Protein AF-A0A1Y5GRL2-F1 (afdb_monomer)

Secondary structure (DSSP, 8-state):
-GGGEE-SBTTB-S-EE-S-SSSTT--SEEHHHHHHHHHHHTTT-HHHHHHHHHHHHTT---TT-SS-GGGTTPPPSEE-SS--GGGT---SS-B-S----S-HHHHHHHHHHHH--HHHHHHHHHHHHHHHHHHHHHS-SS-SS--EEEEES-TTTB-TTS-BEEEEE-SSS---HHHHHHEEE-SSSEEEEE-HHHHHHHHHH---SEEEEHHHHHHHHHTT-TT-GGGT---HHHHHHHHHHHHTT-HHHHHHHH---EEEEE-TT--EEEEEEEEE-HHHHHHHHHHHHHHHHHHHHTT-HHHHHHHHHHHHHHHHHHHHHHB-SSTT-B--B-GGGG------------

Sequence (354 aa):
MTANWRSAAGALKHDGVTPSVTARWFNGTWAWDSWKHAYALAHFNNDLAKDNVRAMFDYQVNKTDPLRPQDDGMVIDAVFYNKDSARGGDGGNWNERNTKPPLAAWAVWEIYQAGNELAFIKEMFPKLQRYHQWWYLNRFHNQNGLIEYGGNKHKYHNDNEGSISFTVKFEQHKQSKLALAHCQQAGKQWFTCSGMALYEELLATGKYAELDIGAQHGAGWESGMDNAARFGFINAEQLQHYANANYQGKIELARKDWQVMFYENKTSDGTLLGFSINQESVELNAYLAKEKALLAKMAKLLDLPKVAKEYLQDSAKLAVRVNQCFSMKTPAFIMIANFQQMIRPINTAVLANY

Radius of gyration: 22.0 Å; Cα contacts (8 Å, |Δi|>4): 655; chains: 1; bounding box: 54×62×61 Å

Nearest PDB structures (foldseek):
  5ca3-assembly1_A  TM=9.654E-01  e=2.101E-34  Escherichia coli K-12
  5gw7-assembly1_A  TM=9.658E-01  e=4.984E-34  Escherichia coli K-12
  3d3i-assembly1_A  TM=9.607E-01  e=3.878E-33  Escherichia coli K-12
  7q1u-assembly1_B  TM=8.221E-01  e=7.984E-15  Escherichia coli K-12
  6xux-assembly1_A  TM=8.263E-01  e=4.493E-14  Escherichia coli K-12

Foldseek 3Di:
DVVQWDQQAQLQNFIAGWPDPPDPQTQWQFPVVLLVCLLVCLQPPLVNSLRNLVSQLVPQADCPRPPANLQHLARAGIDHNFADVVVVTPDPNHGRFAHAFLSSLVSLLSSCVSVVDLVSLVVCLVSSVRNLVSQCQQFCAPVPLFGFFKTFQDPQQADPVSFGKKKFAAPDPPQDPQCVVFWDDPDVRITIGTHPVVVVVCLVQVGTPDMGGSTLQRRCVRHVNRQDQLSLRDDPVRLQVVCVVPPVSPSSVSSNVRHWDKDFRADPVRHTGGIGTQWGDLVSLLSSLVSLQSSLVSCVVVVNNVSSVVSPVSSVVSVVVSCVQFPDPDPDDGDIDGPVNVPDDPDDDDDDDD

pLDDT: mean 90.15, std 16.68, range [24.11, 98.94]

Solvent-accessible surface area (backbone atoms only — not comparable to full-atom values): 18820 Å² total; per-residue (Å²): 108,78,86,24,52,43,73,49,45,80,62,30,82,30,32,34,48,26,87,29,75,85,47,94,84,28,76,32,39,38,43,50,59,23,26,58,50,17,41,62,28,13,78,82,40,44,66,60,16,52,27,21,47,46,39,48,56,78,57,40,34,36,72,80,38,94,87,48,33,78,43,37,25,34,48,43,23,28,51,27,51,39,39,25,57,95,73,78,35,84,25,91,70,34,34,62,43,24,36,43,61,67,40,57,54,57,19,55,49,40,32,31,71,60,66,69,44,64,67,59,52,67,64,43,49,67,54,49,52,33,34,56,50,26,45,68,70,44,18,32,80,84,68,81,80,64,45,31,44,23,12,34,64,35,90,64,24,24,53,98,88,61,34,50,25,35,37,39,26,50,80,55,96,76,65,50,79,56,50,68,75,40,40,45,83,73,57,93,61,30,27,42,32,46,32,63,72,54,51,52,51,43,56,76,61,28,80,47,68,46,78,47,46,40,34,56,50,20,18,20,44,17,65,74,45,58,67,40,59,94,71,37,43,72,54,72,68,59,43,46,52,50,3,45,76,77,46,83,51,38,48,49,63,38,43,52,76,41,56,67,54,72,44,80,26,57,50,97,88,63,53,68,41,17,24,24,42,57,39,38,40,54,65,58,42,50,33,50,22,50,33,28,43,44,52,14,52,52,26,48,77,68,76,31,62,69,61,14,50,51,28,39,52,54,14,53,53,36,48,52,49,50,48,70,70,32,56,56,99,58,96,84,62,77,53,69,43,41,74,71,71,77,72,61,80,92,70,90,76,89,82,82,83,133

Structure (mmCIF, N/CA/C/O backbone):
data_AF-A0A1Y5GRL2-F1
#
_entry.id   AF-A0A1Y5GRL2-F1
#
loop_
_atom_site.group_PDB
_atom_site.id
_atom_site.type_symbol
_atom_site.label_atom_id
_atom_site.label_alt_id
_atom_site.label_comp_id
_atom_site.label_asym_id
_atom_site.label_entity_id
_atom_site.label_seq_id
_atom_site.pdbx_PDB_ins_code
_atom_site.Cartn_x
_atom_site.Cartn_y
_atom_site.Cartn_z
_atom_site.occupancy
_atom_site.B_iso_or_equiv
_atom_site.auth_seq_id
_atom_site.auth_comp_id
_atom_site.auth_asym_id
_atom_site.auth_atom_id
_atom_site.pdbx_PDB_model_num
ATOM 1 N N . MET A 1 1 ? 24.095 -7.392 1.684 1.00 83.00 1 MET A N 1
ATOM 2 C CA . MET A 1 1 ? 23.136 -7.727 0.607 1.00 83.00 1 MET A CA 1
ATOM 3 C C . MET A 1 1 ? 23.369 -9.121 0.050 1.00 83.00 1 MET A C 1
ATOM 5 O O . MET A 1 1 ? 22.467 -9.925 0.186 1.00 83.00 1 MET A O 1
ATOM 9 N N . THR A 1 2 ? 24.552 -9.467 -0.473 1.00 91.12 2 THR A N 1
ATOM 10 C CA . THR A 1 2 ? 24.804 -10.811 -1.046 1.00 91.12 2 THR A CA 1
ATOM 11 C C . THR A 1 2 ? 24.537 -11.961 -0.069 1.00 91.12 2 THR A C 1
ATOM 13 O O . THR A 1 2 ? 23.918 -12.944 -0.443 1.00 91.12 2 THR A O 1
ATOM 16 N N . ALA A 1 3 ? 24.899 -11.815 1.210 1.00 94.88 3 ALA A N 1
ATOM 17 C CA . ALA A 1 3 ? 24.583 -12.818 2.236 1.00 94.88 3 ALA A CA 1
ATOM 18 C C . ALA A 1 3 ? 23.071 -13.009 2.484 1.00 94.88 3 ALA A C 1
ATOM 20 O O . ALA A 1 3 ? 22.662 -14.050 2.997 1.00 94.88 3 ALA A O 1
ATOM 21 N N . ASN A 1 4 ? 22.251 -12.021 2.103 1.00 97.56 4 ASN A N 1
ATOM 22 C CA . ASN A 1 4 ? 20.798 -12.048 2.248 1.00 97.56 4 ASN A CA 1
ATOM 23 C C . ASN A 1 4 ? 20.050 -12.545 1.002 1.00 97.56 4 ASN A C 1
ATOM 25 O O . ASN A 1 4 ? 18.828 -12.682 1.032 1.00 97.56 4 ASN A O 1
ATOM 29 N N . TRP A 1 5 ? 20.764 -12.817 -0.088 1.00 97.88 5 TRP A N 1
ATOM 30 C CA . TRP A 1 5 ? 20.183 -13.389 -1.295 1.00 97.88 5 TRP A CA 1
ATOM 31 C C . TRP A 1 5 ? 19.713 -14.824 -1.047 1.00 97.88 5 TRP A C 1
ATOM 33 O O . TRP A 1 5 ? 20.417 -15.622 -0.418 1.00 97.88 5 TRP A O 1
ATOM 43 N N . ARG A 1 6 ? 18.510 -15.139 -1.528 1.00 97.50 6 ARG A N 1
ATOM 44 C CA . ARG A 1 6 ? 17.908 -16.468 -1.631 1.00 97.50 6 ARG A CA 1
ATOM 45 C C . ARG A 1 6 ? 17.602 -16.744 -3.103 1.00 97.50 6 ARG A C 1
ATOM 47 O O . ARG A 1 6 ? 17.039 -15.883 -3.779 1.00 97.50 6 ARG A O 1
ATOM 54 N N . SER A 1 7 ? 17.940 -17.941 -3.569 1.00 97.50 7 SER A N 1
ATOM 55 C CA . SER A 1 7 ? 17.493 -18.413 -4.877 1.00 97.50 7 SER A CA 1
ATOM 56 C C . SER A 1 7 ? 15.981 -18.647 -4.882 1.00 97.50 7 SER A C 1
ATOM 58 O O . SER A 1 7 ? 15.391 -18.890 -3.823 1.00 97.50 7 SER A O 1
ATOM 60 N N . ALA A 1 8 ? 15.374 -18.654 -6.067 1.00 97.81 8 ALA A N 1
ATOM 61 C CA . ALA A 1 8 ? 14.000 -19.108 -6.258 1.00 97.81 8 ALA A CA 1
ATOM 62 C C . ALA A 1 8 ? 13.762 -20.476 -5.586 1.00 97.81 8 ALA A C 1
ATOM 64 O O . ALA A 1 8 ? 14.500 -21.440 -5.818 1.00 97.81 8 ALA A O 1
ATOM 65 N N . ALA A 1 9 ? 12.748 -20.559 -4.724 1.00 97.44 9 ALA A N 1
ATOM 66 C CA . ALA A 1 9 ? 12.353 -21.780 -4.033 1.00 97.44 9 ALA A CA 1
ATOM 67 C C . ALA A 1 9 ? 10.943 -21.654 -3.428 1.00 97.44 9 ALA A C 1
ATOM 69 O O . ALA A 1 9 ? 10.549 -20.595 -2.932 1.00 97.44 9 ALA A O 1
ATOM 70 N N . GLY A 1 10 ? 10.187 -22.756 -3.419 1.00 97.38 10 GLY A N 1
ATOM 71 C CA . GLY A 1 10 ? 8.810 -22.756 -2.922 1.00 97.38 10 GLY A CA 1
ATOM 72 C C . GLY A 1 10 ? 7.932 -21.814 -3.748 1.00 97.38 10 GLY A C 1
ATOM 73 O O . GLY A 1 10 ? 7.835 -21.952 -4.966 1.00 97.38 10 GLY A O 1
ATOM 74 N N . ALA A 1 11 ? 7.298 -20.845 -3.092 1.00 97.81 11 ALA A N 1
ATOM 75 C CA . ALA A 1 11 ? 6.538 -19.792 -3.756 1.00 97.81 11 ALA A CA 1
ATOM 76 C C . ALA A 1 11 ? 7.397 -18.602 -4.234 1.00 97.81 11 ALA A C 1
ATOM 78 O O . ALA A 1 11 ? 6.883 -17.747 -4.938 1.00 97.81 11 ALA A O 1
ATOM 79 N N . LEU A 1 12 ? 8.694 -18.517 -3.936 1.00 97.31 12 LEU A N 1
ATOM 80 C CA . LEU A 1 12 ? 9.562 -17.520 -4.577 1.00 97.31 12 LEU A CA 1
ATOM 81 C C . LEU A 1 12 ? 9.968 -18.048 -5.960 1.00 97.31 12 LEU A C 1
ATOM 83 O O . LEU A 1 12 ? 10.758 -18.986 -6.039 1.00 97.31 12 LEU A O 1
ATOM 87 N N . LYS A 1 13 ? 9.403 -17.499 -7.047 1.00 98.31 13 LYS A N 1
ATOM 88 C CA . LYS A 1 13 ? 9.674 -17.981 -8.421 1.00 98.31 13 LYS A CA 1
ATOM 89 C C . LYS A 1 13 ? 10.910 -17.345 -9.057 1.00 98.31 13 LYS A C 1
ATOM 91 O O . LYS A 1 13 ? 11.440 -17.900 -10.013 1.00 98.31 13 LYS A O 1
ATOM 96 N N . HIS A 1 14 ? 11.352 -16.219 -8.513 1.00 98.69 14 HIS A N 1
ATOM 97 C CA . HIS A 1 14 ? 12.608 -15.563 -8.846 1.00 98.69 14 HIS A CA 1
ATOM 98 C C . HIS A 1 14 ? 13.463 -15.410 -7.592 1.00 98.69 14 HIS A C 1
ATOM 100 O O . HIS A 1 14 ? 12.972 -15.494 -6.460 1.00 98.69 14 HIS A O 1
ATOM 106 N N . ASP A 1 15 ? 14.747 -15.174 -7.820 1.00 98.44 15 ASP A N 1
ATOM 107 C CA . ASP A 1 15 ? 15.701 -14.837 -6.780 1.00 98.44 15 ASP A CA 1
ATOM 108 C C . ASP A 1 15 ? 15.300 -13.547 -6.062 1.00 98.44 15 ASP A C 1
ATOM 110 O O . ASP A 1 15 ? 14.753 -12.618 -6.652 1.00 98.44 15 ASP A O 1
ATOM 114 N N . GLY A 1 16 ? 15.593 -13.476 -4.767 1.00 97.69 16 GLY A N 1
ATOM 115 C CA . GLY A 1 16 ? 15.233 -12.328 -3.947 1.00 97.69 16 GLY A CA 1
ATOM 116 C C . GLY A 1 16 ? 16.225 -12.081 -2.824 1.00 97.69 16 GLY A C 1
ATOM 117 O O . GLY A 1 16 ? 16.984 -12.963 -2.422 1.00 97.69 16 GLY A O 1
ATOM 118 N N . VAL A 1 17 ? 16.227 -10.862 -2.297 1.00 98.44 17 VAL A N 1
ATOM 119 C CA . VAL A 1 17 ? 17.051 -10.464 -1.156 1.00 98.44 17 VAL A CA 1
ATOM 120 C C . VAL A 1 17 ? 16.147 -10.174 0.025 1.00 98.44 17 VAL A C 1
ATOM 122 O O . VAL A 1 17 ? 15.349 -9.234 0.001 1.00 98.44 17 VAL A O 1
ATOM 125 N N . THR A 1 18 ? 16.296 -10.972 1.078 1.00 98.06 18 THR A N 1
ATOM 126 C CA . THR A 1 18 ? 15.528 -10.787 2.308 1.00 98.06 18 THR A CA 1
ATOM 127 C C . THR A 1 18 ? 16.130 -9.661 3.165 1.00 98.06 18 THR A C 1
ATOM 129 O O . THR A 1 18 ? 17.307 -9.316 3.001 1.00 98.06 18 THR A O 1
ATOM 132 N N . PRO A 1 19 ? 15.373 -9.054 4.098 1.00 97.62 19 PRO A N 1
ATOM 133 C CA . PRO A 1 19 ? 15.912 -7.990 4.948 1.00 97.62 19 PRO A CA 1
ATOM 134 C C . PRO A 1 19 ? 17.078 -8.471 5.823 1.00 97.62 19 PRO A C 1
ATOM 136 O O . PRO A 1 19 ? 18.084 -7.777 5.970 1.00 97.62 19 PRO A O 1
ATOM 139 N N . SER A 1 20 ? 16.983 -9.684 6.379 1.00 97.06 20 SER A N 1
ATOM 140 C CA . SER A 1 20 ? 18.073 -10.307 7.134 1.00 97.06 20 SER A CA 1
ATOM 141 C C . SER A 1 20 ? 17.882 -11.810 7.278 1.00 97.06 20 SER A C 1
ATOM 143 O O . SER A 1 20 ? 16.846 -12.278 7.736 1.00 97.06 20 SER A O 1
ATOM 145 N N . VAL A 1 21 ? 18.932 -12.568 6.980 1.00 94.19 21 VAL A N 1
ATOM 146 C CA . VAL A 1 21 ? 18.923 -14.039 7.072 1.00 94.19 21 VAL A CA 1
ATOM 147 C C . VAL A 1 21 ? 19.154 -14.565 8.479 1.00 94.19 21 VAL A C 1
ATOM 149 O O . VAL A 1 21 ? 18.954 -15.746 8.741 1.00 94.19 21 VAL A O 1
ATOM 152 N N . THR A 1 22 ? 19.595 -13.700 9.388 1.00 94.44 22 THR A N 1
ATOM 153 C CA . THR A 1 22 ? 19.823 -14.042 10.796 1.00 94.44 22 THR A CA 1
ATOM 154 C C . THR A 1 22 ? 18.677 -13.586 11.692 1.00 94.44 22 THR A C 1
ATOM 156 O O . THR A 1 22 ? 18.584 -14.021 12.838 1.00 94.44 22 THR A O 1
ATOM 159 N N . ALA A 1 23 ? 17.784 -12.727 11.193 1.00 93.69 23 ALA A N 1
ATOM 160 C CA . ALA A 1 23 ? 16.626 -12.283 11.950 1.00 93.69 23 ALA A CA 1
ATOM 161 C C . ALA A 1 23 ? 15.483 -13.298 11.843 1.00 93.69 23 ALA A C 1
ATOM 163 O O . ALA A 1 23 ? 15.127 -13.759 10.759 1.00 93.69 23 ALA A O 1
ATOM 164 N N . ARG A 1 24 ? 14.859 -13.591 12.989 1.00 90.31 24 ARG A N 1
ATOM 165 C CA . ARG A 1 24 ? 13.811 -14.613 13.145 1.00 90.31 24 ARG A CA 1
ATOM 166 C C . ARG A 1 24 ? 12.701 -14.530 12.093 1.00 90.31 24 ARG A C 1
ATOM 168 O O . ARG A 1 24 ? 12.248 -15.560 11.605 1.00 90.31 24 ARG A O 1
ATOM 175 N N . TRP A 1 25 ? 12.268 -13.316 11.760 1.00 91.50 25 TRP A N 1
ATOM 176 C CA . TRP A 1 25 ? 11.083 -13.084 10.936 1.00 91.50 25 TRP A CA 1
ATOM 177 C C . TRP A 1 25 ? 11.383 -12.583 9.525 1.00 91.50 25 TRP A C 1
ATOM 179 O O . TRP A 1 25 ? 10.442 -12.402 8.769 1.00 91.50 25 TRP A O 1
ATOM 189 N N . PHE A 1 26 ? 12.649 -12.392 9.135 1.00 95.00 26 PHE A N 1
ATOM 190 C CA . PHE A 1 26 ? 13.021 -11.723 7.876 1.00 95.00 26 PHE A CA 1
ATOM 191 C C . PHE A 1 26 ? 13.526 -12.677 6.788 1.00 95.00 26 PHE A C 1
ATOM 193 O O . PHE A 1 26 ? 14.434 -12.350 6.029 1.00 95.00 26 PHE A O 1
ATOM 200 N N . ASN A 1 27 ? 12.908 -13.855 6.686 1.00 92.81 27 ASN A N 1
ATOM 201 C CA . ASN A 1 27 ? 13.252 -14.888 5.699 1.00 92.81 27 ASN A CA 1
ATOM 202 C C . ASN A 1 27 ? 12.317 -14.910 4.466 1.00 92.81 27 ASN A C 1
ATOM 204 O O . ASN A 1 27 ? 12.260 -15.914 3.760 1.00 92.81 27 ASN A O 1
ATOM 208 N N . GLY A 1 28 ? 11.582 -13.821 4.218 1.00 96.06 28 GLY A N 1
ATOM 209 C CA . GLY A 1 28 ? 10.785 -13.580 3.007 1.00 96.06 28 GLY A CA 1
ATOM 210 C C . GLY A 1 28 ? 11.257 -12.336 2.244 1.00 96.06 28 GLY A C 1
ATOM 211 O O . GLY A 1 28 ? 12.239 -11.697 2.631 1.00 96.06 28 GLY A O 1
ATOM 212 N N . THR A 1 29 ? 10.562 -11.971 1.171 1.00 98.00 29 THR A N 1
ATOM 213 C CA . THR A 1 29 ? 10.781 -10.716 0.436 1.00 98.00 29 THR A CA 1
ATOM 214 C C . THR A 1 29 ? 9.612 -9.766 0.680 1.00 98.00 29 THR A C 1
ATOM 216 O O . THR A 1 29 ? 8.453 -10.155 0.544 1.00 98.00 29 THR A O 1
ATOM 219 N N . TRP A 1 30 ? 9.914 -8.515 1.031 1.00 98.50 30 TRP A N 1
ATOM 220 C CA . TRP A 1 30 ? 8.921 -7.453 1.219 1.00 98.50 30 TRP A CA 1
ATOM 221 C C . TRP A 1 30 ? 8.995 -6.459 0.077 1.00 98.50 30 TRP A C 1
ATOM 223 O O . TRP A 1 30 ? 10.089 -6.170 -0.410 1.00 98.50 30 TRP A O 1
ATOM 233 N N . ALA A 1 31 ? 7.858 -5.886 -0.310 1.00 98.06 31 ALA A N 1
ATOM 234 C CA . ALA A 1 31 ? 7.795 -4.916 -1.396 1.00 98.06 31 ALA A CA 1
ATOM 235 C C . ALA A 1 31 ? 8.757 -3.736 -1.162 1.00 98.06 31 ALA A C 1
ATOM 237 O O . ALA A 1 31 ? 9.647 -3.527 -1.985 1.00 98.06 31 ALA A O 1
ATOM 238 N N . TRP A 1 32 ? 8.657 -3.010 -0.033 1.00 96.12 32 TRP A N 1
ATOM 239 C CA . TRP A 1 32 ? 9.540 -1.853 0.210 1.00 96.12 32 TRP A CA 1
ATOM 240 C C . TRP A 1 32 ? 11.013 -2.270 0.162 1.00 96.12 32 TRP A C 1
ATOM 242 O O . TRP A 1 32 ? 11.794 -1.720 -0.618 1.00 96.12 32 TRP A O 1
ATOM 252 N N . ASP A 1 33 ? 11.401 -3.235 0.988 1.00 98.38 33 ASP A N 1
ATOM 253 C CA . ASP A 1 33 ? 12.772 -3.731 1.092 1.00 98.38 33 ASP A CA 1
ATOM 254 C C . ASP A 1 33 ? 13.324 -4.107 -0.281 1.00 98.38 33 ASP A C 1
ATOM 256 O O . ASP A 1 33 ? 14.423 -3.686 -0.637 1.00 98.38 33 ASP A O 1
ATOM 260 N N . SER A 1 34 ? 12.518 -4.779 -1.104 1.00 98.69 34 SER A N 1
ATOM 261 C CA . SER A 1 34 ? 12.914 -5.188 -2.447 1.00 98.69 34 SER A CA 1
ATOM 262 C C . SER A 1 34 ? 13.239 -4.001 -3.351 1.00 98.69 34 SER A C 1
ATOM 264 O O . SER A 1 34 ? 14.238 -4.051 -4.063 1.00 98.69 34 SER A O 1
ATOM 266 N N . TRP A 1 35 ? 12.485 -2.899 -3.284 1.00 98.75 35 TRP A N 1
ATOM 267 C CA . TRP A 1 35 ? 12.791 -1.687 -4.057 1.00 98.75 35 TRP A CA 1
ATOM 268 C C . TRP A 1 35 ? 14.135 -1.074 -3.643 1.00 98.75 35 TRP A C 1
ATOM 270 O O . TRP A 1 35 ? 14.942 -0.698 -4.493 1.00 98.75 35 TRP A O 1
ATOM 280 N N . LYS A 1 36 ? 14.404 -1.011 -2.333 1.00 98.69 36 LYS A N 1
ATOM 281 C CA . LYS A 1 36 ? 15.664 -0.485 -1.779 1.00 98.69 36 LYS A CA 1
ATOM 282 C C . LYS A 1 36 ? 16.854 -1.390 -2.111 1.00 98.69 36 LYS A C 1
ATOM 284 O O . LYS A 1 36 ? 17.901 -0.895 -2.522 1.00 98.69 36 LYS A O 1
ATOM 289 N N . HIS A 1 37 ? 16.695 -2.704 -1.951 1.00 98.69 37 HIS A N 1
ATOM 290 C CA . HIS A 1 37 ? 17.715 -3.692 -2.295 1.00 98.69 37 HIS A CA 1
ATOM 291 C C . HIS A 1 37 ? 18.042 -3.630 -3.784 1.00 98.69 37 HIS A C 1
ATOM 293 O O . HIS A 1 37 ? 19.211 -3.529 -4.139 1.00 98.69 37 HIS A O 1
ATOM 299 N N . ALA A 1 38 ? 17.020 -3.633 -4.643 1.00 98.75 38 ALA A N 1
ATOM 300 C CA . ALA A 1 38 ? 17.164 -3.567 -6.091 1.00 98.75 38 ALA A CA 1
ATOM 301 C C . ALA A 1 38 ? 17.915 -2.309 -6.546 1.00 98.75 38 ALA A C 1
ATOM 303 O O . ALA A 1 38 ? 18.824 -2.411 -7.365 1.00 98.75 38 ALA A O 1
ATOM 304 N N . TYR A 1 39 ? 17.595 -1.148 -5.966 1.00 98.62 39 TYR A N 1
ATOM 305 C CA . TYR A 1 39 ? 18.308 0.095 -6.259 1.00 98.62 39 TYR A CA 1
ATOM 306 C C . TYR A 1 39 ? 19.816 -0.039 -6.007 1.00 98.62 39 TYR A C 1
ATOM 308 O O . TYR A 1 39 ? 20.627 0.300 -6.858 1.00 98.62 39 TYR A O 1
ATOM 316 N N . ALA A 1 40 ? 20.213 -0.585 -4.855 1.00 98.50 40 ALA A N 1
ATOM 317 C CA . ALA A 1 40 ? 21.629 -0.751 -4.542 1.00 98.50 40 ALA A CA 1
ATOM 318 C C . ALA A 1 40 ? 22.290 -1.877 -5.364 1.00 98.50 40 ALA A C 1
ATOM 320 O O . ALA A 1 40 ? 23.420 -1.721 -5.830 1.00 98.50 40 ALA A O 1
ATOM 321 N N . LEU A 1 41 ? 21.589 -2.998 -5.567 1.00 98.56 41 LEU A N 1
ATOM 322 C CA . LEU A 1 41 ? 22.045 -4.137 -6.371 1.00 98.56 41 LEU A CA 1
ATOM 323 C C . LEU A 1 41 ? 22.307 -3.754 -7.826 1.00 98.56 41 LEU A C 1
ATOM 325 O O . LEU A 1 41 ? 23.237 -4.294 -8.419 1.00 98.56 41 LEU A O 1
ATOM 329 N N . ALA A 1 42 ? 21.555 -2.799 -8.382 1.00 98.38 42 ALA A N 1
ATOM 330 C CA . ALA A 1 42 ? 21.695 -2.342 -9.762 1.00 98.38 42 ALA A CA 1
ATOM 331 C C . ALA A 1 42 ? 23.150 -2.029 -10.159 1.00 98.38 42 ALA A C 1
ATOM 333 O O . ALA A 1 42 ? 23.525 -2.246 -11.310 1.00 98.38 42 ALA A O 1
ATOM 334 N N . HIS A 1 43 ? 23.970 -1.575 -9.205 1.00 97.81 43 HIS A N 1
ATOM 335 C CA . HIS A 1 43 ? 25.343 -1.123 -9.431 1.00 97.81 43 HIS A CA 1
ATOM 336 C C . HIS A 1 43 ? 26.430 -2.198 -9.285 1.00 97.81 43 HIS A C 1
ATOM 338 O O . HIS A 1 43 ? 27.586 -1.920 -9.596 1.00 97.81 43 HIS A O 1
ATOM 344 N N . PHE A 1 44 ? 26.112 -3.402 -8.800 1.00 97.75 44 PHE A N 1
ATOM 345 C CA . PHE A 1 44 ? 27.116 -4.473 -8.648 1.00 97.75 44 PHE A CA 1
ATOM 346 C C . PHE A 1 44 ? 26.601 -5.887 -8.946 1.00 97.75 44 PHE A C 1
ATOM 348 O O . PHE A 1 44 ? 27.401 -6.797 -9.136 1.00 97.75 44 PHE A O 1
ATOM 355 N N . ASN A 1 45 ? 25.285 -6.090 -8.984 1.00 98.19 45 ASN A N 1
ATOM 356 C CA . ASN A 1 45 ? 24.636 -7.324 -9.410 1.00 98.19 45 ASN A CA 1
ATOM 357 C C . ASN A 1 45 ? 23.259 -6.992 -10.017 1.00 98.19 45 ASN A C 1
ATOM 359 O O . ASN A 1 45 ? 22.215 -7.141 -9.376 1.00 98.19 45 ASN A O 1
ATOM 363 N N . ASN A 1 46 ? 23.280 -6.468 -11.246 1.00 98.25 46 ASN A N 1
ATOM 364 C CA . ASN A 1 46 ? 22.093 -5.949 -11.928 1.00 98.25 46 ASN A CA 1
ATOM 365 C C . ASN A 1 46 ? 21.055 -7.048 -12.224 1.00 98.25 46 ASN A C 1
ATOM 367 O O . ASN A 1 46 ? 19.858 -6.795 -12.113 1.00 98.25 46 ASN A O 1
ATOM 371 N N . ASP A 1 47 ? 21.489 -8.277 -12.512 1.00 98.31 47 ASP A N 1
ATOM 372 C CA . ASP A 1 47 ? 20.575 -9.403 -12.748 1.00 98.31 47 ASP A CA 1
ATOM 373 C C . ASP A 1 47 ? 19.811 -9.790 -11.479 1.00 98.31 47 ASP A C 1
ATOM 375 O O . ASP A 1 47 ? 18.582 -9.864 -11.506 1.00 98.31 47 ASP A O 1
ATOM 379 N N . LEU A 1 48 ? 20.497 -9.884 -10.332 1.00 98.62 48 LEU A N 1
ATOM 380 C CA . LEU A 1 48 ? 19.818 -10.086 -9.051 1.00 98.62 48 LEU A CA 1
ATOM 381 C C . LEU A 1 48 ? 18.889 -8.912 -8.703 1.00 98.62 48 LEU A C 1
ATOM 383 O O . LEU A 1 48 ? 17.852 -9.115 -8.078 1.00 98.62 48 LEU A O 1
ATOM 387 N N . ALA A 1 49 ? 19.219 -7.679 -9.105 1.00 98.75 49 ALA A N 1
ATOM 388 C CA . ALA A 1 49 ? 18.325 -6.536 -8.921 1.00 98.75 49 ALA A CA 1
ATOM 389 C C . ALA A 1 49 ? 17.004 -6.709 -9.692 1.00 98.75 49 ALA A C 1
ATOM 391 O O . ALA A 1 49 ? 15.935 -6.453 -9.130 1.00 98.75 49 ALA A O 1
ATOM 392 N N . LYS A 1 50 ? 17.070 -7.168 -10.952 1.00 98.88 50 LYS A N 1
ATOM 393 C CA . LYS A 1 50 ? 15.888 -7.464 -11.780 1.00 98.88 50 LYS A CA 1
ATOM 394 C C . LYS A 1 50 ? 15.062 -8.584 -11.163 1.00 98.88 50 LYS A C 1
ATOM 396 O O . LYS A 1 50 ? 13.857 -8.413 -10.993 1.00 98.88 50 LYS A O 1
ATOM 401 N N . ASP A 1 51 ? 15.699 -9.689 -10.785 1.00 98.81 51 ASP A N 1
ATOM 402 C CA . ASP A 1 51 ? 15.001 -10.843 -10.213 1.00 98.81 51 ASP A CA 1
ATOM 403 C C . ASP A 1 51 ? 14.347 -10.509 -8.874 1.00 98.81 51 ASP A C 1
ATOM 405 O O . ASP A 1 51 ? 13.184 -10.844 -8.662 1.00 98.81 51 ASP A O 1
ATOM 409 N N . ASN A 1 52 ? 15.010 -9.711 -8.037 1.00 98.69 52 ASN A N 1
ATOM 410 C CA . ASN A 1 52 ? 14.441 -9.245 -6.779 1.00 98.69 52 ASN A CA 1
ATOM 411 C C . ASN A 1 52 ? 13.178 -8.383 -6.979 1.00 98.69 52 ASN A C 1
ATOM 413 O O . ASN A 1 52 ? 12.250 -8.439 -6.174 1.00 98.69 52 ASN A O 1
ATOM 417 N N . VAL A 1 53 ? 13.107 -7.600 -8.063 1.00 98.88 53 VAL A N 1
ATOM 418 C CA . VAL A 1 53 ? 11.870 -6.902 -8.455 1.00 98.88 53 VAL A CA 1
ATOM 419 C C . VAL A 1 53 ? 10.829 -7.900 -8.973 1.00 98.88 53 VAL A C 1
ATOM 421 O O . VAL A 1 53 ? 9.673 -7.842 -8.547 1.00 98.88 53 VAL A O 1
ATOM 424 N N . ARG A 1 54 ? 11.214 -8.832 -9.854 1.00 98.88 54 ARG A N 1
ATOM 425 C CA . ARG A 1 54 ? 10.310 -9.858 -10.407 1.00 98.88 54 ARG A CA 1
ATOM 426 C C . ARG A 1 54 ? 9.670 -10.714 -9.320 1.00 98.88 54 ARG A C 1
ATOM 428 O O . ARG A 1 54 ? 8.465 -10.929 -9.394 1.00 98.88 54 ARG A O 1
ATOM 435 N N . ALA A 1 55 ? 10.415 -11.088 -8.281 1.00 98.69 55 ALA A N 1
ATOM 436 C CA . ALA A 1 55 ? 9.926 -11.878 -7.152 1.00 98.69 55 ALA A CA 1
ATOM 437 C C . ALA A 1 55 ? 8.682 -11.259 -6.489 1.00 98.69 55 ALA A C 1
ATOM 439 O O . ALA A 1 55 ? 7.749 -11.970 -6.116 1.00 98.69 55 ALA A O 1
ATOM 440 N N . MET A 1 56 ? 8.620 -9.925 -6.397 1.00 98.81 56 MET A N 1
ATOM 441 C CA . MET A 1 56 ? 7.431 -9.232 -5.892 1.00 98.81 56 MET A CA 1
ATOM 442 C C . MET A 1 56 ? 6.302 -9.175 -6.933 1.00 98.81 56 MET A C 1
ATOM 444 O O . MET A 1 56 ? 5.129 -9.345 -6.597 1.00 98.81 56 MET A O 1
ATOM 448 N N . PHE A 1 57 ? 6.633 -8.960 -8.209 1.00 98.88 57 PHE A N 1
ATOM 449 C CA . PHE A 1 57 ? 5.649 -8.865 -9.294 1.00 98.88 57 PHE A CA 1
ATOM 450 C C . PHE A 1 57 ? 5.102 -10.215 -9.788 1.00 98.88 57 PHE A C 1
ATOM 452 O O . PHE A 1 57 ? 4.080 -10.227 -10.480 1.00 98.88 57 PHE A O 1
ATOM 459 N N . ASP A 1 58 ? 5.702 -11.342 -9.399 1.00 98.69 58 ASP A N 1
ATOM 460 C CA . ASP A 1 58 ? 5.180 -12.700 -9.626 1.00 98.69 58 ASP A CA 1
ATOM 461 C C . ASP A 1 58 ? 3.785 -12.916 -9.034 1.00 98.69 58 ASP A C 1
ATOM 463 O O . ASP A 1 58 ? 3.035 -13.789 -9.487 1.00 98.69 58 ASP A O 1
ATOM 467 N N . TYR A 1 59 ? 3.465 -12.119 -8.014 1.00 98.38 59 TYR A N 1
ATOM 468 C CA . TYR A 1 59 ? 2.215 -12.132 -7.265 1.00 98.38 59 TYR A CA 1
ATOM 469 C C . TYR A 1 59 ? 1.471 -10.802 -7.364 1.00 98.38 59 TYR A C 1
ATOM 471 O O . TYR A 1 59 ? 0.615 -10.510 -6.530 1.00 98.38 59 TYR A O 1
ATOM 479 N N . GLN A 1 60 ? 1.760 -10.005 -8.401 1.00 98.81 60 GLN A N 1
ATOM 480 C CA . GLN A 1 60 ? 0.908 -8.873 -8.733 1.00 98.81 60 GLN A CA 1
ATOM 481 C C . GLN A 1 60 ? -0.507 -9.384 -9.023 1.00 98.81 60 GLN A C 1
ATOM 483 O O . GLN A 1 60 ? -0.719 -10.222 -9.908 1.00 98.81 60 GLN A O 1
ATOM 488 N N . VAL A 1 61 ? -1.477 -8.861 -8.282 1.00 98.75 61 VAL A N 1
ATOM 489 C CA . VAL A 1 61 ? -2.876 -9.268 -8.375 1.00 98.75 61 VAL A CA 1
ATOM 490 C C . VAL A 1 61 ? -3.414 -8.964 -9.769 1.00 98.75 61 VAL A C 1
ATOM 492 O O . VAL A 1 61 ? -3.051 -7.972 -10.407 1.00 98.75 61 VAL A O 1
ATOM 495 N N . ASN A 1 62 ? -4.275 -9.846 -10.264 1.00 97.44 62 ASN A N 1
ATOM 496 C CA . ASN A 1 62 ? -4.953 -9.695 -11.543 1.00 97.44 62 ASN A CA 1
ATOM 497 C C . ASN A 1 62 ? -6.475 -9.758 -11.367 1.00 97.44 62 ASN A C 1
ATOM 499 O O . ASN A 1 62 ? -6.962 -10.278 -10.368 1.00 97.44 62 ASN A O 1
ATOM 503 N N . LYS A 1 63 ? -7.231 -9.274 -12.358 1.00 96.56 63 LYS A N 1
ATOM 504 C CA . LYS A 1 63 ? -8.710 -9.284 -12.341 1.00 96.56 63 LYS A CA 1
ATOM 505 C C . LYS A 1 63 ? -9.344 -10.666 -12.174 1.00 96.56 63 LYS A C 1
ATOM 507 O O . LYS A 1 63 ? -10.510 -10.756 -11.815 1.00 96.56 63 LYS A O 1
ATOM 512 N N . THR A 1 64 ? -8.603 -11.726 -12.482 1.00 97.31 64 THR A N 1
ATOM 513 C CA . THR A 1 64 ? -9.040 -13.119 -12.330 1.00 97.31 64 THR A CA 1
ATOM 514 C C . THR A 1 64 ? -8.491 -13.770 -11.058 1.00 97.31 64 THR A C 1
ATOM 516 O O . THR A 1 64 ? -8.589 -14.985 -10.910 1.00 97.31 64 THR A O 1
ATOM 519 N N . ASP A 1 65 ? -7.884 -12.997 -10.148 1.00 98.31 65 ASP A N 1
ATOM 520 C CA . ASP A 1 65 ? -7.388 -13.526 -8.881 1.00 98.31 65 ASP A CA 1
ATOM 521 C C . ASP A 1 65 ? -8.567 -14.101 -8.079 1.00 98.31 65 ASP A C 1
ATOM 523 O O . ASP A 1 65 ? -9.586 -13.428 -7.929 1.00 98.31 65 ASP A O 1
ATOM 527 N N . PRO A 1 66 ? -8.462 -15.341 -7.570 1.00 96.44 66 PRO A N 1
ATOM 528 C CA . PRO A 1 66 ? -9.593 -16.019 -6.941 1.00 96.44 66 PRO A CA 1
ATOM 529 C C . PRO A 1 66 ? -9.945 -15.464 -5.556 1.00 96.44 66 PRO A C 1
ATOM 531 O O . PRO A 1 66 ? -11.026 -15.752 -5.051 1.00 96.44 66 PRO A O 1
ATOM 534 N N . LEU A 1 67 ? -9.041 -14.711 -4.921 1.00 96.81 67 LEU A N 1
ATOM 535 C CA . LEU A 1 67 ? -9.220 -14.210 -3.560 1.00 96.81 67 LEU A CA 1
ATOM 536 C C . LEU A 1 67 ? -9.554 -12.716 -3.538 1.00 96.81 67 LEU A C 1
ATOM 538 O O . LEU A 1 67 ? -10.344 -12.266 -2.708 1.00 96.81 67 LEU A O 1
ATOM 542 N N . ARG A 1 68 ? -8.925 -11.942 -4.423 1.00 97.56 68 ARG A N 1
ATOM 543 C CA . ARG A 1 68 ? -8.987 -10.479 -4.411 1.00 97.56 68 ARG A CA 1
ATOM 544 C C . ARG A 1 68 ? -8.994 -9.860 -5.811 1.00 97.56 68 ARG A C 1
ATOM 546 O O . ARG A 1 68 ? -8.147 -9.019 -6.109 1.00 97.56 68 ARG A O 1
ATOM 553 N N . PRO A 1 69 ? -9.957 -10.210 -6.679 1.00 97.56 69 PRO A N 1
ATOM 554 C CA . PRO A 1 69 ? -10.037 -9.615 -8.014 1.00 97.56 69 PRO A CA 1
ATOM 555 C C . PRO A 1 69 ? -10.237 -8.088 -7.967 1.00 97.56 69 PRO A C 1
ATOM 557 O O . PRO A 1 69 ? -9.849 -7.390 -8.904 1.00 97.56 69 PRO A O 1
ATOM 560 N N . GLN A 1 70 ? -10.780 -7.557 -6.862 1.00 97.88 70 GLN A N 1
ATOM 561 C CA . GLN A 1 70 ? -10.924 -6.119 -6.613 1.00 97.88 70 GLN A CA 1
ATOM 562 C C . GLN A 1 70 ? -9.595 -5.372 -6.400 1.00 97.88 70 GLN A C 1
ATOM 564 O O . GLN A 1 70 ? -9.583 -4.146 -6.421 1.00 97.88 70 GLN A O 1
ATOM 569 N N . ASP A 1 71 ? -8.484 -6.084 -6.190 1.00 98.56 71 ASP A N 1
ATOM 570 C CA . ASP A 1 71 ? -7.147 -5.507 -5.997 1.00 98.56 71 ASP A CA 1
ATOM 571 C C . ASP A 1 71 ? -6.280 -5.594 -7.271 1.00 98.56 71 ASP A C 1
ATOM 573 O O . ASP A 1 71 ? -5.055 -5.630 -7.183 1.00 98.56 71 ASP A O 1
ATOM 577 N N . ASP A 1 72 ? -6.879 -5.653 -8.468 1.00 98.56 72 ASP A N 1
ATOM 578 C CA . ASP A 1 72 ? -6.142 -5.726 -9.741 1.00 98.56 72 ASP A CA 1
ATOM 579 C C . ASP A 1 72 ? -5.008 -4.689 -9.827 1.00 98.56 72 ASP A C 1
ATOM 581 O O . ASP A 1 72 ? -5.224 -3.486 -9.698 1.00 98.56 72 ASP A O 1
ATOM 585 N N . GLY A 1 73 ? -3.787 -5.168 -10.074 1.00 98.69 73 GLY A N 1
ATOM 586 C CA . GLY A 1 73 ? -2.584 -4.344 -10.154 1.00 98.69 73 GLY A CA 1
ATOM 587 C C . GLY A 1 73 ? -1.800 -4.216 -8.849 1.00 98.69 73 GLY A C 1
ATOM 588 O O . GLY A 1 73 ? -0.623 -3.858 -8.914 1.00 98.69 73 GLY A O 1
ATOM 589 N N . MET A 1 74 ? -2.370 -4.569 -7.695 1.00 98.75 74 MET A N 1
ATOM 590 C CA . MET A 1 74 ? -1.668 -4.525 -6.411 1.00 98.75 74 MET A CA 1
ATOM 591 C C . MET A 1 74 ? -0.448 -5.454 -6.389 1.00 98.75 74 MET A C 1
ATOM 593 O O . MET A 1 74 ? -0.542 -6.620 -6.773 1.00 98.75 74 MET A O 1
ATOM 597 N N . VAL A 1 75 ? 0.680 -4.968 -5.869 1.00 98.81 75 VAL A N 1
ATOM 598 C CA . VAL A 1 75 ? 1.795 -5.811 -5.406 1.00 98.81 75 VAL A CA 1
ATOM 599 C C . VAL A 1 75 ? 1.595 -6.084 -3.917 1.00 98.81 75 VAL A C 1
ATOM 601 O O . VAL A 1 75 ? 1.351 -5.150 -3.160 1.00 98.81 75 VAL A O 1
ATOM 604 N N . ILE A 1 76 ? 1.659 -7.341 -3.482 1.00 98.56 76 ILE A N 1
ATOM 605 C CA . ILE A 1 76 ? 1.418 -7.695 -2.075 1.00 98.56 76 ILE A CA 1
ATOM 606 C C . ILE A 1 76 ? 2.575 -7.250 -1.168 1.00 98.56 76 ILE A C 1
ATOM 608 O O . ILE A 1 76 ? 3.691 -7.026 -1.638 1.00 98.56 76 ILE A O 1
ATOM 612 N N . ASP A 1 77 ? 2.316 -7.134 0.135 1.00 98.62 77 ASP A N 1
ATOM 613 C CA . ASP A 1 77 ? 3.323 -6.720 1.113 1.00 98.62 77 ASP A CA 1
ATOM 614 C C . ASP A 1 77 ? 4.520 -7.674 1.164 1.00 98.62 77 ASP A C 1
ATOM 616 O O . ASP A 1 77 ? 5.660 -7.238 0.993 1.00 98.62 77 ASP A O 1
ATOM 620 N N . ALA A 1 78 ? 4.258 -8.969 1.380 1.00 98.25 78 ALA A N 1
ATOM 621 C CA . ALA A 1 78 ? 5.310 -9.940 1.652 1.00 98.25 78 ALA A CA 1
ATOM 622 C C . ALA A 1 78 ? 5.060 -11.303 0.999 1.00 98.25 78 ALA A C 1
ATOM 624 O O . ALA A 1 78 ? 3.998 -11.909 1.170 1.00 98.25 78 ALA A O 1
ATOM 625 N N . VAL A 1 79 ? 6.089 -11.807 0.319 1.00 98.31 79 VAL A N 1
ATOM 626 C CA . VAL A 1 79 ? 6.150 -13.134 -0.304 1.00 98.31 79 VAL A CA 1
ATOM 627 C C . VAL A 1 79 ? 7.108 -13.998 0.519 1.00 98.31 79 VAL A C 1
ATOM 629 O O . VAL A 1 79 ? 8.227 -13.596 0.836 1.00 98.31 79 VAL A O 1
ATOM 632 N N . PHE A 1 80 ? 6.672 -15.200 0.878 1.00 97.75 80 PHE A N 1
ATOM 633 C CA . PHE A 1 80 ? 7.462 -16.176 1.635 1.00 97.75 80 PHE A CA 1
ATOM 634 C C . PHE A 1 80 ? 7.495 -17.517 0.909 1.00 97.75 80 PHE A C 1
ATOM 636 O O . PHE A 1 80 ? 6.731 -17.737 -0.026 1.00 97.75 80 PHE A O 1
ATOM 643 N N . TYR A 1 81 ? 8.354 -18.429 1.375 1.00 97.38 81 TYR A N 1
ATOM 644 C CA . TYR A 1 81 ? 8.481 -19.779 0.821 1.00 97.38 81 TYR A CA 1
ATOM 645 C C . TYR A 1 81 ? 7.129 -20.514 0.734 1.00 97.38 81 TYR A C 1
ATOM 647 O O . TYR A 1 81 ? 6.813 -21.083 -0.308 1.00 97.38 81 TYR A O 1
ATOM 655 N N . ASN A 1 82 ? 6.310 -20.443 1.791 1.00 97.94 82 ASN A N 1
ATOM 656 C CA . ASN A 1 82 ? 4.945 -20.974 1.810 1.00 97.94 82 ASN A CA 1
ATOM 657 C C . ASN A 1 82 ? 3.922 -19.837 1.703 1.00 97.94 82 ASN A 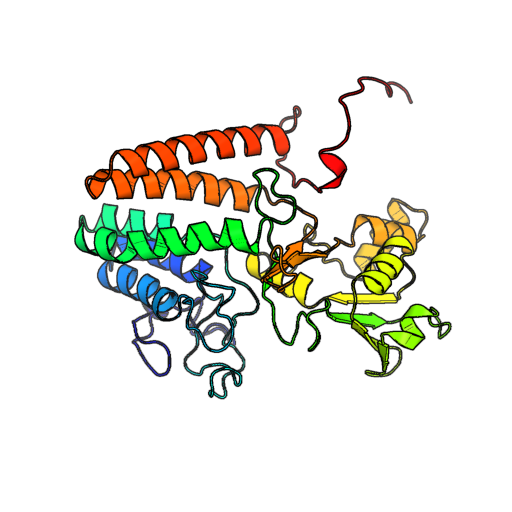C 1
ATOM 659 O O . ASN A 1 82 ? 4.064 -18.795 2.349 1.00 97.94 82 ASN A O 1
ATOM 663 N N . LYS A 1 83 ? 2.865 -20.061 0.916 1.00 98.06 83 LYS A N 1
ATOM 664 C CA . LYS A 1 83 ? 1.713 -19.152 0.809 1.00 98.06 83 LYS A CA 1
ATOM 665 C C . LYS A 1 83 ? 0.823 -19.227 2.050 1.00 98.06 83 LYS A C 1
ATOM 667 O O . LYS A 1 83 ? 0.845 -20.234 2.751 1.00 98.06 83 LYS A O 1
ATOM 672 N N . ASP A 1 84 ? -0.006 -18.205 2.270 1.00 97.25 84 ASP A N 1
ATOM 673 C CA . ASP A 1 84 ? -1.070 -18.261 3.283 1.00 97.25 84 ASP A CA 1
ATOM 674 C C . ASP A 1 84 ? -2.074 -19.386 2.983 1.00 97.25 84 ASP A C 1
ATOM 676 O O . ASP A 1 84 ? -2.303 -19.771 1.831 1.00 97.25 84 ASP A O 1
ATOM 680 N N . SER A 1 85 ? -2.726 -19.849 4.047 1.00 97.00 85 SER A N 1
ATOM 681 C CA . SER A 1 85 ? -3.883 -20.748 4.034 1.00 97.00 85 SER A CA 1
ATOM 682 C C . SER A 1 85 ? -4.957 -20.382 3.002 1.00 97.00 85 SER A C 1
ATOM 684 O O . SER A 1 85 ? -5.434 -21.260 2.284 1.00 97.00 85 SER A O 1
ATOM 686 N N . ALA A 1 86 ? -5.292 -19.095 2.838 1.00 96.00 86 ALA A N 1
ATOM 687 C CA . ALA A 1 86 ? -6.284 -18.645 1.856 1.00 96.00 86 ALA A CA 1
ATOM 688 C C . ALA A 1 86 ? -5.842 -18.867 0.398 1.00 96.00 86 ALA A C 1
ATOM 690 O O . ALA A 1 86 ? -6.660 -18.813 -0.517 1.00 96.00 86 ALA A O 1
ATOM 691 N N . ARG A 1 87 ? -4.551 -19.137 0.172 1.00 97.38 87 ARG A N 1
ATOM 692 C CA . ARG A 1 87 ? -3.973 -19.501 -1.127 1.00 97.38 87 ARG A CA 1
ATOM 693 C C . ARG A 1 87 ? -3.511 -20.958 -1.191 1.00 97.38 87 ARG A C 1
ATOM 695 O O . ARG A 1 87 ? -2.711 -21.298 -2.064 1.00 97.38 87 ARG A O 1
ATOM 702 N N . GLY A 1 88 ? -4.010 -21.802 -0.287 1.00 97.00 88 GLY A N 1
ATOM 703 C CA . GLY A 1 88 ? -3.741 -23.240 -0.260 1.00 97.00 88 GLY A CA 1
ATOM 704 C C . GLY A 1 88 ? -2.350 -23.623 0.249 1.00 97.00 88 GLY A C 1
ATOM 705 O O . GLY A 1 88 ? -1.904 -24.733 -0.025 1.00 97.00 88 GLY A O 1
ATOM 706 N N . GLY A 1 89 ? -1.647 -22.716 0.935 1.00 97.44 89 GLY A N 1
ATOM 707 C CA . GLY A 1 89 ? -0.415 -23.039 1.657 1.00 97.44 89 GLY A CA 1
ATOM 708 C C . GLY A 1 89 ? -0.641 -23.185 3.163 1.00 97.44 89 GLY A C 1
ATOM 709 O O . GLY A 1 89 ? -1.771 -23.227 3.640 1.00 97.44 89 GLY A O 1
ATOM 710 N N . ASP A 1 90 ? 0.448 -23.240 3.920 1.00 97.31 90 ASP A N 1
ATOM 711 C CA . ASP A 1 90 ? 0.475 -23.340 5.385 1.00 97.31 90 ASP A CA 1
ATOM 712 C C . ASP A 1 90 ? 1.339 -22.236 6.036 1.00 97.31 90 ASP A C 1
ATOM 714 O O . ASP A 1 90 ? 1.666 -22.288 7.222 1.00 97.31 90 ASP A O 1
ATOM 718 N N . GLY A 1 91 ? 1.733 -21.224 5.258 1.00 96.12 91 GLY A N 1
ATOM 719 C CA . GLY A 1 91 ? 2.623 -20.154 5.688 1.00 96.12 91 GLY A CA 1
ATOM 720 C C . GLY A 1 91 ? 1.909 -19.092 6.522 1.00 96.12 91 GLY A C 1
ATOM 721 O O . GLY A 1 91 ? 0.897 -18.542 6.103 1.00 96.12 91 GLY A O 1
ATOM 722 N N . GLY A 1 92 ? 2.480 -18.736 7.675 1.00 94.81 92 GLY A N 1
ATOM 723 C CA . GLY A 1 92 ? 1.946 -17.680 8.551 1.00 94.81 92 GLY A CA 1
ATOM 724 C C . GLY A 1 92 ? 2.406 -16.252 8.227 1.00 94.81 92 GLY A C 1
ATOM 725 O O . GLY A 1 92 ? 1.893 -15.309 8.820 1.00 94.81 92 GLY A O 1
ATOM 726 N N . ASN A 1 93 ? 3.372 -16.081 7.315 1.00 96.31 93 ASN A N 1
ATOM 727 C CA . ASN A 1 93 ? 4.011 -14.780 7.060 1.00 96.31 93 ASN A CA 1
ATOM 728 C C . ASN A 1 93 ? 3.687 -14.168 5.685 1.00 96.31 93 ASN A C 1
ATOM 730 O O . ASN A 1 93 ? 4.014 -13.008 5.443 1.00 96.31 93 ASN A O 1
ATOM 734 N N . TRP A 1 94 ? 3.076 -14.933 4.775 1.00 97.81 94 TRP A N 1
ATOM 735 C CA . TRP A 1 94 ? 2.601 -14.410 3.493 1.00 97.81 94 TRP A CA 1
ATOM 736 C C . TRP A 1 94 ? 1.554 -13.324 3.750 1.00 97.81 94 TRP A C 1
ATOM 738 O O . TRP A 1 94 ? 0.533 -13.610 4.377 1.00 97.81 94 TRP A O 1
ATOM 748 N N . ASN A 1 95 ? 1.785 -12.094 3.281 1.00 98.25 95 ASN A N 1
ATOM 749 C CA . ASN A 1 95 ? 0.942 -10.965 3.668 1.00 98.25 95 ASN A CA 1
ATOM 750 C C . ASN A 1 95 ? 0.342 -10.217 2.475 1.00 98.25 95 ASN A C 1
ATOM 752 O O . ASN A 1 95 ? 1.050 -9.644 1.651 1.00 98.25 95 ASN A O 1
ATOM 756 N N . GLU A 1 96 ? -0.990 -10.160 2.457 1.00 98.56 96 GLU A N 1
ATOM 757 C CA . GLU A 1 96 ? -1.798 -9.412 1.484 1.00 98.56 96 GLU A CA 1
ATOM 758 C C . GLU A 1 96 ? -2.803 -8.479 2.161 1.00 98.56 96 GLU A C 1
ATOM 760 O O . GLU A 1 96 ? -3.780 -8.025 1.559 1.00 98.56 96 GLU A O 1
ATOM 765 N N . ARG A 1 97 ? -2.615 -8.222 3.453 1.00 98.56 97 ARG A N 1
ATOM 766 C CA . ARG A 1 97 ? -3.434 -7.279 4.217 1.00 98.56 97 ARG A CA 1
ATOM 767 C C . ARG A 1 97 ? -3.220 -5.843 3.754 1.00 98.56 97 ARG A C 1
ATOM 769 O O . ARG A 1 97 ? -4.106 -5.017 3.913 1.00 98.56 97 ARG A O 1
ATOM 776 N N . ASN A 1 98 ? -2.074 -5.569 3.160 1.00 98.75 98 ASN A N 1
ATOM 777 C CA . ASN A 1 98 ? -1.626 -4.265 2.706 1.00 98.75 98 ASN A CA 1
ATOM 778 C C . ASN A 1 98 ? -0.623 -4.456 1.561 1.00 98.75 98 ASN A C 1
ATOM 780 O O . ASN A 1 98 ? -0.269 -5.588 1.213 1.00 98.75 98 ASN A O 1
ATOM 784 N N . THR A 1 99 ? -0.155 -3.344 1.003 1.00 98.62 99 THR A N 1
ATOM 785 C CA . THR A 1 99 ? 1.063 -3.295 0.189 1.00 98.62 99 THR A CA 1
ATOM 786 C C . THR A 1 99 ? 2.204 -2.595 0.948 1.00 98.62 99 THR A C 1
ATOM 788 O O . THR A 1 99 ? 2.254 -2.652 2.179 1.00 98.62 99 THR A O 1
ATOM 791 N N . LYS A 1 100 ? 3.128 -1.944 0.236 1.00 98.56 100 LYS A N 1
ATOM 792 C CA . LYS A 1 100 ? 4.127 -0.999 0.739 1.00 98.56 100 LYS A CA 1
ATOM 793 C C . LYS A 1 100 ? 4.255 0.203 -0.206 1.00 98.56 100 LYS A C 1
ATOM 795 O O . LYS A 1 100 ? 3.861 0.111 -1.368 1.00 98.56 100 LYS A O 1
ATOM 800 N N . PRO A 1 101 ? 4.865 1.315 0.225 1.00 98.44 101 PRO A N 1
ATOM 801 C CA . PRO A 1 101 ? 4.862 2.566 -0.519 1.00 98.44 101 PRO A CA 1
ATOM 802 C C . PRO A 1 101 ? 5.524 2.463 -1.899 1.00 98.44 101 PRO A C 1
ATOM 804 O O . PRO A 1 101 ? 6.462 1.676 -2.094 1.00 98.44 101 PRO A O 1
ATOM 807 N N . PRO A 1 102 ? 5.025 3.240 -2.877 1.00 97.31 102 PRO A N 1
ATOM 808 C CA . PRO A 1 102 ? 5.276 3.013 -4.296 1.00 97.31 102 PRO A CA 1
ATOM 809 C C . PRO A 1 102 ? 6.655 3.523 -4.725 1.00 97.31 102 PRO A C 1
ATOM 811 O O . PRO A 1 102 ? 6.812 4.613 -5.270 1.00 97.31 102 PRO A O 1
ATOM 814 N N . LEU A 1 103 ? 7.681 2.705 -4.482 1.00 98.75 103 LEU A N 1
ATOM 815 C CA . LEU A 1 103 ? 9.053 2.939 -4.952 1.00 98.75 103 LEU A CA 1
ATOM 816 C C . LEU A 1 103 ? 9.488 1.961 -6.054 1.00 98.75 103 LEU A C 1
ATOM 818 O O . LEU A 1 103 ? 10.646 1.978 -6.471 1.00 98.75 103 LEU A O 1
ATOM 822 N N . ALA A 1 104 ? 8.572 1.137 -6.568 1.00 98.88 104 ALA A N 1
ATOM 823 C CA . ALA A 1 104 ? 8.874 0.153 -7.605 1.00 98.88 104 ALA A CA 1
ATOM 824 C C . ALA A 1 104 ? 9.404 0.816 -8.890 1.00 98.88 104 ALA A C 1
ATOM 826 O O . ALA A 1 104 ? 10.431 0.396 -9.421 1.00 98.88 104 ALA A O 1
ATOM 827 N N . ALA A 1 105 ? 8.772 1.901 -9.358 1.00 98.88 105 AL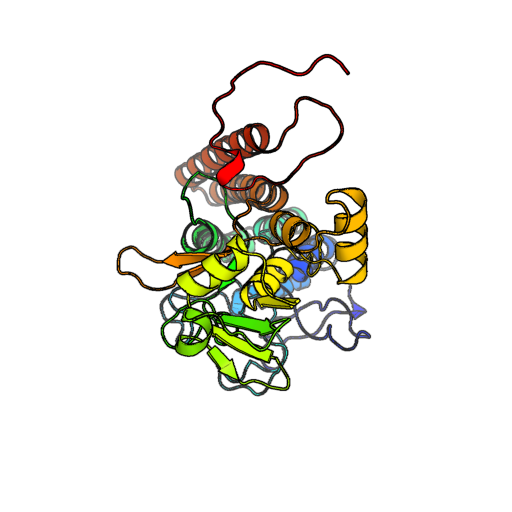A A N 1
ATOM 828 C CA . ALA A 1 105 ? 9.239 2.618 -10.548 1.00 98.88 105 ALA A CA 1
ATOM 829 C C . ALA A 1 105 ? 10.618 3.265 -10.346 1.00 98.88 105 ALA A C 1
ATOM 831 O O . ALA A 1 105 ? 11.387 3.381 -11.298 1.00 98.88 105 ALA A O 1
ATOM 832 N N . TRP A 1 106 ? 10.943 3.672 -9.114 1.00 98.88 106 TRP A N 1
ATOM 833 C CA . TRP A 1 106 ? 12.260 4.203 -8.759 1.00 98.88 106 TRP A CA 1
ATOM 834 C C . TRP A 1 106 ? 13.342 3.127 -8.844 1.00 98.88 106 TRP A C 1
ATOM 836 O O . TRP A 1 106 ? 14.352 3.350 -9.506 1.00 98.88 106 TRP A O 1
ATOM 846 N N . ALA A 1 107 ? 13.092 1.944 -8.283 1.00 98.88 107 ALA A N 1
ATOM 847 C CA . ALA A 1 107 ? 14.008 0.812 -8.393 1.00 98.88 107 ALA A CA 1
ATOM 848 C C . ALA A 1 107 ? 14.196 0.349 -9.849 1.00 98.88 107 ALA A C 1
ATOM 850 O O . ALA A 1 107 ? 15.325 0.184 -10.303 1.00 98.88 107 ALA A O 1
ATOM 851 N N . VAL A 1 108 ? 13.104 0.196 -10.608 1.00 98.94 108 VAL A N 1
ATOM 852 C CA . VAL A 1 108 ? 13.154 -0.215 -12.025 1.00 98.94 108 VAL A CA 1
ATOM 853 C C . VAL A 1 108 ? 13.914 0.798 -12.878 1.00 98.94 108 VAL A C 1
ATOM 855 O O . VAL A 1 108 ? 14.698 0.410 -13.745 1.00 98.94 108 VAL A O 1
ATOM 858 N N . TRP A 1 109 ? 13.703 2.095 -12.637 1.00 98.81 109 TRP A N 1
ATOM 859 C CA . TRP A 1 109 ? 14.436 3.141 -13.341 1.00 98.81 109 TRP A CA 1
ATOM 860 C C . TRP A 1 109 ? 15.937 3.068 -13.050 1.00 98.81 109 TRP A C 1
ATOM 862 O O . TRP A 1 109 ? 16.722 3.146 -13.990 1.00 98.81 109 TRP A O 1
ATOM 872 N N . GLU A 1 110 ? 16.342 2.860 -11.794 1.00 98.81 110 GLU A N 1
ATOM 873 C CA . GLU A 1 110 ? 17.762 2.749 -11.436 1.00 98.81 110 GLU A CA 1
ATOM 874 C C . GLU A 1 110 ? 18.432 1.520 -12.058 1.00 98.81 110 GLU A C 1
ATOM 876 O O . GLU A 1 110 ? 19.513 1.632 -12.632 1.00 98.81 110 GLU A O 1
ATOM 881 N N . ILE A 1 111 ? 17.761 0.361 -12.030 1.00 98.88 111 ILE A N 1
ATOM 882 C CA . ILE A 1 111 ? 18.241 -0.859 -12.699 1.00 98.88 111 ILE A CA 1
ATOM 883 C C . ILE A 1 111 ? 18.534 -0.578 -14.173 1.00 98.88 111 ILE A C 1
ATOM 885 O O . ILE A 1 111 ? 19.599 -0.947 -14.674 1.00 98.88 111 ILE A O 1
ATOM 889 N N . TYR A 1 112 ? 17.614 0.113 -14.854 1.00 98.75 112 TYR A N 1
ATOM 890 C CA . TYR A 1 112 ? 17.813 0.529 -16.236 1.00 98.75 112 TYR A CA 1
ATOM 891 C C . TYR A 1 112 ? 18.963 1.527 -16.389 1.00 98.75 112 TYR A C 1
ATOM 893 O O . TYR A 1 112 ? 19.742 1.384 -17.323 1.00 98.75 112 TYR A O 1
ATOM 901 N N . GLN A 1 113 ? 19.113 2.516 -15.504 1.00 98.44 113 GLN A N 1
ATOM 902 C CA . GLN A 1 113 ? 20.224 3.468 -15.601 1.00 98.44 113 GLN A CA 1
ATOM 903 C C . GLN A 1 113 ? 21.590 2.789 -15.448 1.00 98.44 113 GLN A C 1
ATOM 905 O O . GLN A 1 113 ? 22.531 3.175 -16.139 1.00 98.44 113 GLN A O 1
ATOM 910 N N . ALA A 1 114 ? 21.693 1.782 -14.580 1.00 98.25 114 ALA A N 1
ATOM 911 C CA . ALA A 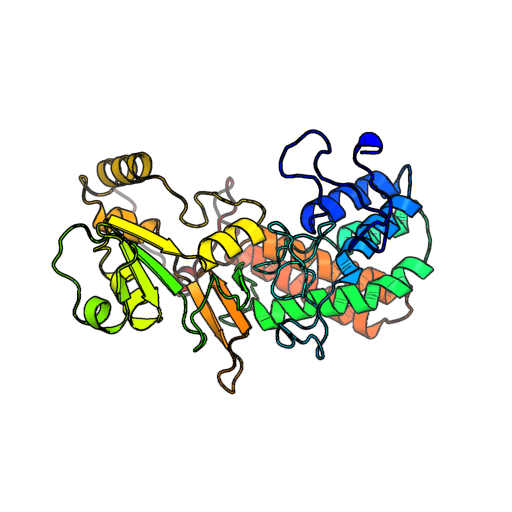1 114 ? 22.939 1.063 -14.340 1.00 98.25 114 ALA A CA 1
ATOM 912 C C . ALA A 1 114 ? 23.254 0.005 -15.416 1.00 98.25 114 ALA A C 1
ATOM 914 O O . ALA A 1 114 ? 24.422 -0.185 -15.746 1.00 98.25 114 ALA A O 1
ATOM 915 N N . GLY A 1 115 ? 22.239 -0.677 -15.964 1.00 96.44 115 GLY A N 1
ATOM 916 C CA . GLY A 1 115 ? 22.417 -1.755 -16.953 1.00 96.44 115 GLY A CA 1
ATOM 917 C C . GLY A 1 115 ? 22.194 -1.346 -18.416 1.00 96.44 115 GLY A C 1
ATOM 918 O O . GLY A 1 115 ? 22.643 -2.033 -19.326 1.00 96.44 115 GLY A O 1
ATOM 919 N N . ASN A 1 116 ? 21.504 -0.229 -18.660 1.00 94.75 116 ASN A N 1
ATOM 920 C CA . ASN A 1 116 ? 21.066 0.256 -19.976 1.00 94.75 116 ASN A CA 1
ATOM 921 C C . ASN A 1 116 ? 20.214 -0.757 -20.780 1.00 94.75 116 ASN A C 1
ATOM 923 O O . ASN A 1 116 ? 20.217 -0.773 -22.012 1.00 94.75 116 ASN A O 1
ATOM 927 N N . GLU A 1 117 ? 19.455 -1.611 -20.088 1.00 96.00 117 GLU A N 1
ATOM 928 C CA . GLU A 1 117 ? 18.653 -2.674 -20.703 1.00 96.00 117 GLU A CA 1
ATOM 929 C C . GLU A 1 117 ? 17.188 -2.264 -20.897 1.00 96.00 117 GLU A C 1
ATOM 931 O O . GLU A 1 117 ? 16.334 -2.439 -20.023 1.00 96.00 117 GLU A O 1
ATOM 936 N N . LEU A 1 118 ? 16.861 -1.770 -22.095 1.00 98.00 118 LEU A N 1
ATOM 937 C CA . LEU A 1 118 ? 15.493 -1.369 -22.456 1.00 98.00 118 LEU A CA 1
ATOM 938 C C . LEU A 1 118 ? 14.471 -2.517 -22.332 1.00 98.00 118 LEU A C 1
ATOM 940 O O . LEU A 1 118 ? 13.286 -2.270 -22.106 1.00 98.00 118 LEU A O 1
ATOM 944 N N . ALA A 1 119 ? 14.909 -3.772 -22.470 1.00 98.50 119 ALA A N 1
ATOM 945 C CA . ALA A 1 119 ? 14.047 -4.945 -22.331 1.00 98.50 119 ALA A CA 1
ATOM 946 C C . ALA A 1 119 ? 13.377 -5.014 -20.949 1.00 98.50 119 ALA A C 1
ATOM 948 O O . ALA A 1 119 ? 12.182 -5.296 -20.868 1.00 98.50 119 ALA A O 1
ATOM 949 N N . PHE A 1 120 ? 14.098 -4.663 -19.880 1.00 98.75 120 PHE A N 1
ATOM 950 C CA . PHE A 1 120 ? 13.534 -4.661 -18.532 1.00 98.75 120 PHE A CA 1
ATOM 951 C C . PHE A 1 120 ? 12.502 -3.538 -18.340 1.00 98.75 120 PHE A C 1
ATOM 953 O O . PHE A 1 120 ? 11.473 -3.735 -17.698 1.00 98.75 120 PHE A O 1
ATOM 960 N N . ILE A 1 121 ? 12.700 -2.379 -18.979 1.00 98.88 121 ILE A N 1
ATOM 961 C CA . ILE A 1 121 ? 11.687 -1.310 -19.002 1.00 98.88 121 ILE A CA 1
ATOM 962 C C . ILE A 1 121 ? 10.424 -1.779 -19.732 1.00 98.88 121 ILE A C 1
ATOM 964 O O . ILE A 1 121 ? 9.325 -1.571 -19.224 1.00 98.88 121 ILE A O 1
ATOM 968 N N . LYS A 1 122 ? 10.562 -2.457 -20.880 1.00 98.88 122 LYS A N 1
ATOM 969 C CA . LYS A 1 122 ? 9.423 -3.037 -21.619 1.00 98.88 122 LYS A CA 1
ATOM 970 C C . LYS A 1 122 ? 8.646 -4.052 -20.780 1.00 98.88 122 LYS A C 1
ATOM 972 O O . LYS A 1 122 ? 7.420 -4.058 -20.817 1.00 98.88 122 LYS A O 1
ATOM 977 N N . GLU A 1 123 ? 9.354 -4.883 -20.021 1.00 98.88 123 GLU A N 1
ATOM 978 C CA . GLU A 1 123 ? 8.767 -5.879 -19.123 1.00 98.88 123 GLU A CA 1
ATOM 979 C C . GLU A 1 123 ? 7.987 -5.227 -17.970 1.00 98.88 123 GLU A C 1
ATOM 981 O O . GLU A 1 123 ? 6.844 -5.599 -17.684 1.00 98.88 123 GLU A O 1
ATOM 986 N N . MET A 1 124 ? 8.600 -4.243 -17.309 1.00 98.94 124 MET A N 1
ATOM 987 C CA . MET A 1 124 ? 8.090 -3.696 -16.055 1.00 98.94 124 MET A CA 1
ATOM 988 C C . MET A 1 124 ? 7.085 -2.565 -16.236 1.00 98.94 124 MET A C 1
ATOM 990 O O . MET A 1 124 ? 6.188 -2.427 -15.406 1.00 98.94 124 MET A O 1
ATOM 994 N N . PHE A 1 125 ? 7.179 -1.772 -17.306 1.00 98.94 125 PHE A N 1
ATOM 995 C CA . PHE A 1 125 ? 6.311 -0.614 -17.525 1.00 98.94 125 PHE A CA 1
ATOM 996 C C . PHE A 1 125 ? 4.806 -0.925 -17.387 1.00 98.94 125 PHE A C 1
ATOM 998 O O . PHE A 1 125 ? 4.171 -0.303 -16.534 1.00 98.94 125 PHE A O 1
ATOM 1005 N N . PRO A 1 126 ? 4.213 -1.918 -18.085 1.00 98.88 126 PRO A N 1
ATOM 1006 C CA . PRO A 1 126 ? 2.784 -2.216 -17.926 1.00 98.88 126 PRO A CA 1
ATOM 1007 C C . PRO A 1 126 ? 2.414 -2.697 -16.511 1.00 98.88 126 PRO A C 1
ATOM 1009 O O . PRO A 1 126 ? 1.305 -2.442 -16.037 1.00 98.88 126 PRO A O 1
ATOM 1012 N N . LYS A 1 127 ? 3.333 -3.366 -15.802 1.00 98.94 127 LYS A N 1
ATOM 1013 C CA . LYS A 1 127 ? 3.121 -3.809 -14.414 1.00 98.94 127 LYS A CA 1
ATOM 1014 C C . LYS A 1 127 ? 3.109 -2.621 -13.455 1.00 98.94 127 LYS A C 1
ATOM 1016 O O . LYS A 1 127 ? 2.222 -2.531 -12.609 1.00 98.94 127 LYS A O 1
ATOM 1021 N N . LEU A 1 128 ? 4.045 -1.688 -13.629 1.00 98.94 128 LEU A N 1
ATOM 1022 C CA . LEU A 1 128 ? 4.115 -0.448 -12.859 1.00 98.94 128 LEU A CA 1
ATOM 1023 C C . LEU A 1 128 ? 2.878 0.424 -13.088 1.00 98.94 128 LEU A C 1
ATOM 1025 O O . LEU A 1 128 ? 2.334 0.951 -12.127 1.00 98.94 128 LEU A O 1
ATOM 1029 N N . GLN A 1 129 ? 2.382 0.526 -14.324 1.00 98.88 129 GLN A N 1
ATOM 1030 C CA . GLN A 1 129 ? 1.151 1.269 -14.609 1.00 98.88 129 GLN A CA 1
ATOM 1031 C C . GLN A 1 129 ? -0.064 0.675 -13.887 1.00 98.88 129 GLN A C 1
ATOM 1033 O O . GLN A 1 129 ? -0.867 1.418 -13.327 1.00 98.88 129 GLN A O 1
ATOM 1038 N N . ARG A 1 130 ? -0.192 -0.658 -13.860 1.00 98.81 130 ARG A N 1
ATOM 1039 C CA . ARG A 1 130 ? -1.271 -1.333 -13.121 1.00 98.81 130 ARG A CA 1
ATOM 1040 C C . ARG A 1 130 ? -1.154 -1.109 -11.615 1.00 98.81 130 ARG A C 1
ATOM 1042 O O . ARG A 1 130 ? -2.161 -0.834 -10.972 1.00 98.81 130 ARG A O 1
ATOM 1049 N N . TYR A 1 131 ? 0.059 -1.164 -11.069 1.00 98.88 131 TYR A N 1
ATOM 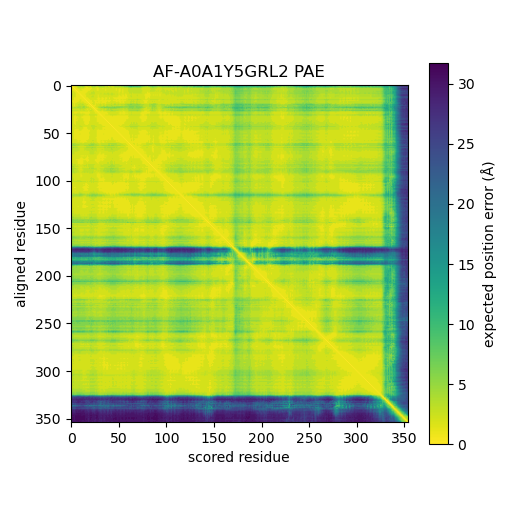1050 C CA . TYR A 1 131 ? 0.275 -0.904 -9.647 1.00 98.88 131 TYR A CA 1
ATOM 1051 C C . TYR A 1 131 ? 0.003 0.557 -9.275 1.00 98.88 131 TYR A C 1
ATOM 1053 O O . TYR A 1 131 ? -0.663 0.827 -8.279 1.00 98.88 131 TYR A O 1
ATOM 1061 N N . HIS A 1 132 ? 0.414 1.494 -10.131 1.00 98.81 132 HIS A N 1
ATOM 1062 C CA . HIS A 1 132 ? 0.065 2.904 -10.011 1.00 98.81 132 HIS A CA 1
ATOM 1063 C C . HIS A 1 132 ? -1.453 3.100 -9.990 1.00 98.81 132 HIS A C 1
ATOM 1065 O O . HIS A 1 132 ? -1.975 3.754 -9.095 1.00 98.81 132 HIS A O 1
ATOM 1071 N N . GLN A 1 133 ? -2.170 2.500 -10.945 1.00 98.50 133 GLN A N 1
ATOM 1072 C CA . GLN A 1 133 ? -3.620 2.636 -11.055 1.00 98.50 133 GLN A CA 1
ATOM 1073 C C . GLN A 1 133 ? -4.355 2.082 -9.827 1.00 98.50 133 GLN A C 1
ATOM 1075 O O . GLN A 1 133 ? -5.335 2.687 -9.398 1.00 98.50 133 GLN A O 1
ATOM 1080 N N . TRP A 1 134 ? -3.874 0.981 -9.242 1.00 98.75 134 TRP A N 1
ATOM 1081 C CA . TRP A 1 134 ? -4.466 0.398 -8.036 1.00 98.75 134 TRP A CA 1
ATOM 1082 C C . TRP A 1 134 ? -4.527 1.398 -6.869 1.00 98.75 134 TRP A C 1
ATOM 1084 O O . TRP A 1 134 ? -5.558 1.478 -6.205 1.00 98.75 134 TRP A O 1
ATOM 1094 N N . TRP A 1 135 ? -3.503 2.241 -6.666 1.00 98.75 135 TRP A N 1
ATOM 1095 C CA . TRP A 1 135 ? -3.541 3.283 -5.624 1.00 98.75 135 TRP A CA 1
ATOM 1096 C C . TRP A 1 135 ? -4.728 4.241 -5.801 1.00 98.75 135 TRP A C 1
ATOM 1098 O O . TRP A 1 135 ? -5.437 4.539 -4.844 1.00 98.75 135 TRP A O 1
ATOM 1108 N N . TYR A 1 136 ? -5.002 4.681 -7.030 1.00 97.69 136 TYR A N 1
ATOM 1109 C CA . TYR A 1 136 ? -6.098 5.618 -7.318 1.00 97.69 136 TYR A CA 1
ATOM 1110 C C . TYR A 1 136 ? -7.480 4.956 -7.331 1.00 97.69 136 TYR A C 1
ATOM 1112 O O . TYR A 1 136 ? -8.485 5.662 -7.325 1.00 97.69 136 TYR A O 1
ATOM 1120 N N . LEU A 1 137 ? -7.543 3.622 -7.361 1.00 97.00 137 LEU A N 1
ATOM 1121 C CA . LEU A 1 137 ? -8.793 2.868 -7.265 1.00 97.00 137 LEU A CA 1
ATOM 1122 C C . LEU A 1 137 ? -9.111 2.475 -5.816 1.00 97.00 137 LEU A C 1
ATOM 1124 O O . LEU A 1 137 ? -10.256 2.594 -5.392 1.00 97.00 137 LEU A O 1
ATOM 1128 N N . ASN A 1 138 ? -8.110 2.040 -5.046 1.00 98.31 138 ASN A N 1
ATOM 1129 C CA . ASN A 1 138 ? -8.321 1.342 -3.772 1.00 98.31 138 ASN A CA 1
ATOM 1130 C C . ASN A 1 138 ? -7.880 2.154 -2.539 1.00 98.31 138 ASN A C 1
ATOM 1132 O O . ASN A 1 138 ? -8.135 1.720 -1.410 1.00 98.31 138 ASN A O 1
ATOM 1136 N N . ARG A 1 139 ? -7.213 3.302 -2.728 1.00 98.06 139 ARG A N 1
ATOM 1137 C CA . ARG A 1 139 ? -6.634 4.161 -1.671 1.00 98.06 139 ARG A CA 1
ATOM 1138 C C . ARG A 1 139 ? -6.942 5.649 -1.873 1.00 98.06 139 ARG A C 1
ATOM 1140 O O . ARG A 1 139 ? -6.113 6.510 -1.590 1.00 98.06 139 ARG A O 1
ATOM 1147 N N . PHE A 1 140 ? -8.111 5.933 -2.442 1.00 95.69 140 PHE A N 1
ATOM 1148 C CA . PHE A 1 140 ? -8.513 7.282 -2.826 1.00 95.69 140 PHE A CA 1
ATOM 1149 C C . PHE A 1 140 ? -9.932 7.596 -2.354 1.00 95.69 140 PHE A C 1
ATOM 1151 O O . PHE A 1 140 ? -10.855 7.746 -3.158 1.00 95.69 140 PHE A O 1
ATOM 1158 N N . HIS A 1 141 ? -10.116 7.632 -1.035 1.00 95.38 141 HIS A N 1
ATOM 1159 C CA . HIS A 1 141 ? -11.441 7.645 -0.420 1.00 95.38 141 HIS A CA 1
ATOM 1160 C C . HIS A 1 141 ? -12.271 8.869 -0.828 1.00 95.38 141 HIS A C 1
ATOM 1162 O O . HIS A 1 141 ? -13.390 8.743 -1.324 1.00 95.38 141 HIS A O 1
ATOM 1168 N N . ASN A 1 142 ? -11.715 10.067 -0.631 1.00 92.75 142 ASN A N 1
ATOM 1169 C CA . ASN A 1 142 ? -12.432 11.334 -0.824 1.00 92.75 142 ASN A CA 1
ATOM 1170 C C . ASN A 1 142 ? -12.290 11.918 -2.245 1.00 92.75 142 ASN A C 1
ATOM 1172 O O . ASN A 1 142 ? -12.839 12.979 -2.541 1.00 92.75 142 ASN A O 1
ATOM 1176 N N . GLN A 1 143 ? -11.513 11.252 -3.101 1.00 92.56 143 GLN A N 1
ATOM 1177 C CA . GLN A 1 143 ? -11.233 11.631 -4.483 1.00 92.56 143 GLN A CA 1
ATOM 1178 C C . GLN A 1 143 ? -10.683 13.065 -4.685 1.00 92.56 143 GLN A C 1
ATOM 1180 O O . GLN A 1 143 ? -10.857 13.671 -5.744 1.00 92.56 143 GLN A O 1
ATOM 1185 N N . ASN A 1 144 ? -9.973 13.627 -3.699 1.00 90.44 144 ASN A N 1
ATOM 1186 C CA . ASN A 1 144 ? -9.534 15.033 -3.700 1.00 90.44 144 ASN A CA 1
ATOM 1187 C C . ASN A 1 144 ? -8.172 15.316 -4.389 1.00 90.44 144 ASN A C 1
ATOM 1189 O O . ASN A 1 144 ? -7.654 16.437 -4.348 1.00 90.44 144 ASN A O 1
ATOM 1193 N N . GLY A 1 145 ? -7.569 14.296 -4.992 1.00 91.00 145 GLY A N 1
ATOM 1194 C CA . GLY A 1 145 ? -6.249 14.309 -5.624 1.00 91.00 145 GLY A CA 1
ATOM 1195 C C . GLY A 1 145 ? -5.079 13.829 -4.755 1.00 91.00 145 GLY A C 1
ATOM 1196 O O . GLY A 1 145 ? -3.960 13.822 -5.266 1.00 91.00 145 GLY A O 1
ATOM 1197 N N . LEU A 1 146 ? -5.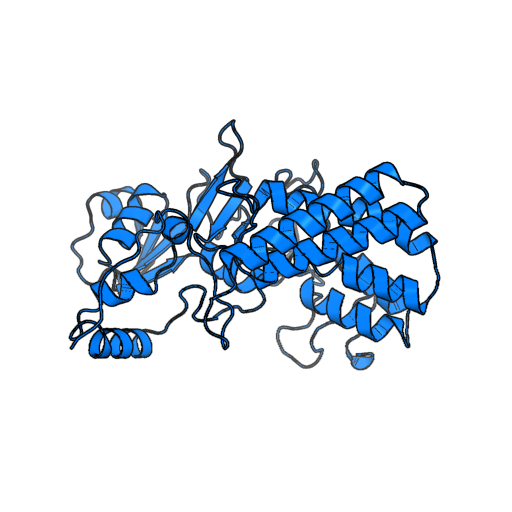303 13.445 -3.497 1.00 95.94 146 LEU A N 1
ATOM 1198 C CA . LEU A 1 146 ? -4.305 12.883 -2.585 1.00 95.94 146 LEU A CA 1
ATOM 1199 C C . LEU A 1 146 ? -4.696 11.456 -2.181 1.00 95.94 146 LEU A C 1
ATOM 1201 O O . LEU A 1 146 ? -5.867 11.147 -2.031 1.00 95.94 146 LEU A O 1
ATOM 1205 N N . ILE A 1 147 ? -3.699 10.585 -2.059 1.00 97.38 147 ILE A N 1
ATOM 1206 C CA . ILE A 1 147 ? -3.855 9.160 -1.750 1.00 97.38 147 ILE A CA 1
ATOM 1207 C C . ILE A 1 147 ? -3.578 8.915 -0.267 1.00 97.38 147 ILE A C 1
ATOM 1209 O O . ILE A 1 147 ? -2.721 9.580 0.332 1.00 97.38 147 ILE A O 1
ATOM 1213 N N . GLU A 1 148 ? -4.271 7.937 0.311 1.00 97.50 148 GLU A N 1
ATOM 1214 C CA . GLU A 1 148 ? -4.127 7.541 1.711 1.00 97.50 148 GLU A CA 1
ATOM 1215 C C . GLU A 1 148 ? -3.438 6.177 1.862 1.00 97.50 148 GLU A C 1
ATOM 1217 O O . GLU A 1 148 ? -3.425 5.356 0.948 1.00 97.50 148 GLU A O 1
ATOM 1222 N N . TYR A 1 149 ? -2.876 5.901 3.041 1.00 98.50 149 TYR A N 1
ATOM 1223 C CA . TYR A 1 149 ? -2.569 4.512 3.399 1.00 98.50 149 TYR A CA 1
ATOM 1224 C C . TYR A 1 149 ? -3.823 3.785 3.855 1.00 98.50 149 TYR A C 1
ATOM 1226 O O . TYR A 1 149 ? -4.828 4.398 4.220 1.00 98.50 149 TYR A O 1
ATOM 1234 N N . GLY A 1 150 ? -3.756 2.462 3.879 1.00 97.88 150 GLY A N 1
ATOM 1235 C CA . GLY A 1 150 ? -4.931 1.677 4.167 1.00 97.88 150 GLY A CA 1
ATOM 1236 C C . GLY A 1 150 ? -4.680 0.214 4.466 1.00 97.88 150 GLY A C 1
ATOM 1237 O O . GLY A 1 150 ? -3.553 -0.256 4.597 1.00 97.88 150 GLY A O 1
ATOM 1238 N N . GLY A 1 151 ? -5.786 -0.512 4.559 1.00 97.94 151 GLY A N 1
ATOM 1239 C CA . GLY A 1 151 ? -5.808 -1.964 4.630 1.00 97.94 151 GLY A CA 1
ATOM 1240 C C . GLY A 1 151 ? -6.679 -2.514 3.510 1.00 97.94 151 GLY A C 1
ATOM 1241 O O . GLY A 1 151 ? -7.703 -1.939 3.161 1.00 97.94 151 GLY A O 1
ATOM 1242 N N . ASN A 1 152 ? -6.308 -3.649 2.942 1.00 98.38 152 ASN A N 1
ATOM 1243 C CA . ASN A 1 152 ? -7.137 -4.334 1.956 1.00 98.38 152 ASN A CA 1
ATOM 1244 C C . ASN A 1 152 ? -8.358 -4.972 2.617 1.00 98.38 152 ASN A C 1
ATOM 1246 O O . ASN A 1 152 ? -8.335 -5.265 3.816 1.00 98.38 152 ASN A O 1
ATOM 1250 N N . LYS A 1 153 ? -9.376 -5.294 1.811 1.00 98.12 153 LYS A N 1
ATOM 1251 C CA . LYS A 1 153 ? -10.379 -6.293 2.194 1.00 98.12 153 LYS A CA 1
ATOM 1252 C C . LYS A 1 153 ? -9.658 -7.584 2.604 1.00 98.12 153 LYS A C 1
ATOM 1254 O O . LYS A 1 153 ? -8.907 -8.165 1.818 1.00 98.12 153 LYS A O 1
ATOM 1259 N N . HIS A 1 154 ? -9.835 -8.001 3.853 1.00 98.06 154 HIS A N 1
ATOM 1260 C CA . HIS A 1 154 ? -9.129 -9.127 4.454 1.00 98.06 154 HIS A CA 1
ATOM 1261 C C . HIS A 1 154 ? -9.876 -9.656 5.684 1.00 98.06 154 HIS A C 1
ATOM 1263 O O . HIS A 1 154 ? -10.412 -8.874 6.460 1.00 98.06 154 HIS A O 1
ATOM 1269 N N . LYS A 1 155 ? -9.776 -10.964 5.964 1.00 95.56 155 LYS A N 1
ATOM 1270 C CA . LYS A 1 155 ? -10.368 -11.637 7.149 1.00 95.56 155 LYS A CA 1
ATOM 1271 C C . LYS A 1 155 ? -9.959 -11.076 8.525 1.00 95.56 155 LYS A C 1
ATOM 1273 O O . LYS A 1 155 ? -10.474 -11.515 9.541 1.00 95.56 155 LYS A O 1
ATOM 1278 N N . TYR A 1 156 ? -8.985 -10.164 8.565 1.00 96.25 156 TYR A N 1
ATOM 1279 C CA . TYR A 1 156 ? -8.532 -9.488 9.790 1.00 96.25 156 TYR A CA 1
ATOM 1280 C C . TYR A 1 156 ? -8.961 -8.019 9.847 1.00 96.25 156 TYR A C 1
ATOM 1282 O O . TYR A 1 156 ? -8.686 -7.349 10.834 1.00 96.25 156 TYR A O 1
ATOM 1290 N N . HIS A 1 157 ? -9.540 -7.493 8.770 1.00 98.12 157 HIS A N 1
ATOM 1291 C CA . HIS A 1 157 ? -9.917 -6.089 8.625 1.00 98.12 157 HIS A CA 1
ATOM 1292 C C . HIS A 1 157 ? -11.431 -5.917 8.509 1.00 98.12 157 HIS A C 1
ATOM 1294 O O . HIS A 1 157 ? -11.934 -4.840 8.820 1.00 98.12 157 HIS A O 1
ATOM 1300 N N . ASN A 1 158 ? -12.142 -6.961 8.073 1.00 97.69 158 ASN A N 1
ATOM 1301 C CA . ASN A 1 158 ? -13.586 -6.957 7.925 1.00 97.69 158 ASN A CA 1
ATOM 1302 C C . ASN A 1 158 ? -14.231 -8.295 8.288 1.00 97.69 158 ASN A C 1
ATOM 1304 O O . ASN A 1 158 ? -13.584 -9.343 8.216 1.00 97.69 158 ASN A O 1
ATOM 1308 N N . ASP A 1 159 ? -15.520 -8.240 8.621 1.00 95.38 159 ASP A N 1
ATOM 1309 C CA . ASP A 1 159 ? -16.389 -9.415 8.739 1.00 95.38 159 ASP A CA 1
ATOM 1310 C C . ASP A 1 159 ? -16.759 -10.001 7.358 1.00 95.38 159 ASP A C 1
ATOM 1312 O O . ASP A 1 159 ? -16.264 -9.556 6.315 1.00 95.38 159 ASP A O 1
ATOM 1316 N N . ASN A 1 160 ? -17.602 -11.036 7.334 1.00 93.56 160 ASN A N 1
ATOM 1317 C CA . ASN A 1 160 ? -17.980 -11.721 6.093 1.00 93.56 160 ASN A CA 1
ATOM 1318 C C . ASN A 1 160 ? -18.843 -10.841 5.174 1.00 93.56 160 ASN A C 1
ATOM 1320 O O . ASN A 1 160 ? -18.840 -11.028 3.956 1.00 93.56 160 ASN A O 1
ATOM 1324 N N . GLU A 1 161 ? -19.541 -9.869 5.751 1.00 93.56 161 GLU A N 1
ATOM 1325 C CA . GLU A 1 161 ? -20.385 -8.883 5.086 1.00 93.56 161 GLU A CA 1
ATOM 1326 C C . GLU A 1 161 ? -19.566 -7.710 4.514 1.00 93.56 161 GLU A C 1
ATOM 1328 O O . GLU A 1 161 ? -20.070 -6.932 3.704 1.00 93.56 161 GLU A O 1
ATOM 1333 N N . GLY A 1 162 ? -18.284 -7.605 4.879 1.00 94.88 162 GLY A N 1
ATOM 1334 C CA . GLY A 1 162 ? -17.391 -6.537 4.434 1.00 94.88 162 GLY A CA 1
ATOM 1335 C C . GLY A 1 162 ? -17.440 -5.285 5.311 1.00 94.88 162 GLY A C 1
ATOM 1336 O O . GLY A 1 162 ? -16.963 -4.235 4.887 1.00 94.88 162 GLY A O 1
ATOM 1337 N N . SER A 1 163 ? -17.990 -5.377 6.517 1.00 95.81 163 SER A N 1
ATOM 1338 C CA . SER A 1 163 ? -17.965 -4.296 7.499 1.00 95.81 163 SER A CA 1
ATOM 1339 C C . SER A 1 163 ? -16.620 -4.266 8.217 1.00 95.81 163 SER A C 1
ATOM 1341 O O . SER A 1 163 ? -16.097 -5.327 8.563 1.00 95.81 163 SER A O 1
ATOM 1343 N N . ILE A 1 164 ? -16.079 -3.076 8.504 1.00 96.81 164 ILE A N 1
ATOM 1344 C CA . ILE A 1 164 ? -14.846 -2.943 9.303 1.00 96.81 164 ILE A CA 1
ATOM 1345 C C . ILE A 1 164 ? -14.926 -3.761 10.601 1.00 96.81 164 ILE A C 1
ATOM 1347 O O . ILE A 1 164 ? -15.924 -3.688 11.315 1.00 96.81 164 ILE A O 1
ATOM 1351 N N . SER A 1 165 ? -13.879 -4.527 10.916 1.00 96.44 165 SER A N 1
ATOM 1352 C CA . SER A 1 165 ? -13.775 -5.332 12.138 1.00 96.44 165 SER A CA 1
ATOM 1353 C C . SER A 1 165 ? -12.725 -4.770 13.094 1.00 96.44 165 SER A C 1
ATOM 1355 O O . SER A 1 165 ? -11.622 -4.409 12.672 1.00 96.44 165 SER A O 1
ATOM 1357 N N . PHE A 1 166 ? -13.027 -4.768 14.388 1.00 95.44 166 PHE A N 1
ATOM 1358 C CA . PHE A 1 166 ? -12.124 -4.309 15.444 1.00 95.44 166 PHE A CA 1
ATOM 1359 C C . PHE A 1 166 ? -12.377 -5.077 16.743 1.00 95.44 166 PHE A C 1
ATOM 1361 O O . PHE A 1 166 ? -13.426 -5.700 16.920 1.00 95.44 166 PHE A O 1
ATOM 1368 N N . THR A 1 167 ? -11.421 -5.041 17.668 1.00 93.62 167 THR A N 1
ATOM 1369 C CA . THR A 1 167 ? -11.641 -5.496 19.041 1.00 93.62 167 THR A CA 1
ATOM 1370 C C . THR A 1 167 ? -11.614 -4.320 19.998 1.00 93.62 167 THR A C 1
ATOM 1372 O O . THR A 1 167 ? -10.852 -3.372 19.832 1.00 93.62 167 THR A O 1
ATOM 1375 N N . VAL A 1 168 ? -12.498 -4.351 20.985 1.00 90.75 168 VAL A N 1
ATOM 1376 C CA . VAL A 1 168 ? -12.653 -3.279 21.962 1.00 90.75 168 VAL A CA 1
ATOM 1377 C C . VAL A 1 168 ? -12.714 -3.868 23.359 1.00 90.75 168 VAL A C 1
ATOM 1379 O O . VAL A 1 168 ? -13.356 -4.894 23.605 1.00 90.75 168 VAL A O 1
ATOM 1382 N N . LYS A 1 169 ? -12.052 -3.193 24.290 1.00 88.56 169 LYS A N 1
ATOM 1383 C CA . LYS A 1 169 ? -12.169 -3.440 25.721 1.00 88.56 169 LYS A CA 1
ATOM 1384 C C . LYS A 1 169 ? -12.944 -2.293 26.341 1.00 88.56 169 LYS A C 1
ATOM 1386 O O . LYS A 1 169 ? -12.543 -1.144 26.203 1.00 88.56 169 LYS A O 1
ATOM 1391 N N . PHE A 1 170 ? -14.036 -2.576 27.041 1.00 82.25 170 PHE A N 1
ATOM 1392 C CA . PHE A 1 170 ? -14.827 -1.541 27.720 1.00 82.25 170 PHE A CA 1
ATOM 1393 C C . PHE A 1 170 ? -14.375 -1.358 29.179 1.00 82.25 170 PHE A C 1
ATOM 1395 O O . PHE A 1 170 ? -14.114 -2.342 29.869 1.00 82.25 170 PHE A O 1
ATOM 1402 N N . GLU A 1 171 ? -14.309 -0.111 29.671 1.00 67.06 171 GLU A N 1
ATOM 1403 C CA . GLU A 1 171 ? -13.915 0.193 31.065 1.00 67.06 171 GLU A CA 1
ATOM 1404 C C . GLU A 1 171 ? -14.982 -0.222 32.097 1.00 67.06 171 GLU A C 1
ATOM 1406 O O . GLU A 1 171 ? -14.653 -0.622 33.212 1.00 67.06 171 GLU A O 1
ATOM 1411 N N . GLN A 1 172 ? -16.268 -0.178 31.728 1.00 60.31 172 GLN A N 1
ATOM 1412 C CA . GLN A 1 172 ? -17.388 -0.652 32.548 1.00 60.31 172 GLN A CA 1
ATOM 1413 C C . GLN A 1 172 ? -18.242 -1.639 31.743 1.00 60.31 172 GLN A C 1
ATOM 1415 O O . GLN A 1 172 ? -18.473 -1.431 30.556 1.00 60.31 172 GLN A O 1
ATOM 1420 N N . HIS A 1 173 ? -18.801 -2.669 32.393 1.00 51.69 173 HIS A N 1
ATOM 1421 C CA . HIS A 1 173 ? -19.735 -3.641 31.787 1.00 51.69 173 HIS A CA 1
ATOM 1422 C C . HIS A 1 173 ? -21.053 -3.030 31.251 1.00 51.69 173 HIS A C 1
ATOM 1424 O O . HIS A 1 173 ? -21.943 -3.762 30.825 1.00 51.69 173 HIS A O 1
ATOM 1430 N N . LYS A 1 174 ? -21.208 -1.701 31.252 1.00 53.09 174 LYS A N 1
ATOM 1431 C CA . LYS A 1 174 ? -22.334 -1.012 30.616 1.00 53.09 174 LYS A CA 1
ATOM 1432 C C . LYS A 1 174 ? -22.048 -0.871 29.123 1.00 53.09 174 LYS A C 1
ATOM 1434 O O . LYS A 1 174 ? -21.631 0.182 28.653 1.00 53.09 174 LYS A O 1
ATOM 1439 N N . GLN A 1 175 ? -22.239 -1.977 28.412 1.00 60.22 175 GLN A N 1
ATOM 1440 C CA . GLN A 1 175 ? -22.193 -2.052 26.954 1.00 60.22 175 GLN A CA 1
ATOM 1441 C C . GLN A 1 175 ? -23.120 -0.984 26.349 1.00 60.22 175 GLN A C 1
ATOM 1443 O O . GLN A 1 175 ? -24.237 -0.787 26.838 1.00 60.22 175 GLN A O 1
ATOM 1448 N N . SER A 1 176 ? -22.677 -0.285 25.295 1.00 61.69 176 SER A N 1
ATOM 1449 C CA . SER A 1 176 ? -23.606 0.533 24.506 1.00 61.69 176 SER A CA 1
ATOM 1450 C C . SER A 1 176 ? -24.667 -0.380 23.877 1.00 61.69 176 SER A C 1
ATOM 1452 O O . SER A 1 176 ? -24.439 -1.575 23.666 1.00 61.69 176 SER A O 1
ATOM 1454 N N . LYS A 1 177 ? -25.850 0.162 23.565 1.00 65.31 177 LYS A N 1
ATOM 1455 C CA . LYS A 1 177 ? -26.905 -0.610 22.885 1.00 65.31 177 LYS A CA 1
ATOM 1456 C C . LYS A 1 177 ? -26.415 -1.175 21.542 1.00 65.31 177 LYS A C 1
ATOM 1458 O O . LYS A 1 177 ? -26.833 -2.261 21.158 1.00 65.31 177 LYS A O 1
ATOM 1463 N N . LEU A 1 178 ? -25.517 -0.460 20.860 1.00 64.25 178 LEU A N 1
ATOM 1464 C CA . LEU A 1 178 ? -24.884 -0.912 19.621 1.00 64.25 178 LEU A CA 1
ATOM 1465 C C . LEU A 1 178 ? -23.827 -1.995 19.881 1.00 64.25 178 LEU A C 1
ATOM 1467 O O . LEU A 1 178 ? -23.789 -2.977 19.146 1.00 64.25 178 LEU A O 1
ATOM 1471 N N . ALA A 1 179 ? -23.051 -1.897 20.964 1.00 70.38 179 ALA A N 1
ATOM 1472 C CA . ALA A 1 179 ? -22.117 -2.952 21.360 1.00 70.38 179 ALA A CA 1
ATOM 1473 C C . ALA A 1 179 ? -22.833 -4.279 21.682 1.00 70.38 179 ALA A C 1
ATOM 1475 O O . ALA A 1 179 ? -22.317 -5.346 21.376 1.00 70.38 179 ALA A O 1
ATOM 1476 N N . LEU A 1 180 ? -24.047 -4.231 22.240 1.00 67.00 180 LEU A N 1
ATOM 1477 C CA . LEU A 1 180 ? -24.880 -5.424 22.457 1.00 67.00 180 LEU A CA 1
ATOM 1478 C C . LEU A 1 180 ? -25.332 -6.108 21.155 1.00 67.00 180 LEU A C 1
ATOM 1480 O O . LEU A 1 180 ? -25.572 -7.311 21.159 1.00 67.00 180 LEU A O 1
ATOM 1484 N N . ALA A 1 181 ? -25.482 -5.351 20.066 1.00 73.62 181 ALA A N 1
ATOM 1485 C CA . ALA A 1 181 ? -25.985 -5.856 18.788 1.00 73.62 181 ALA A CA 1
ATOM 1486 C C . ALA A 1 181 ? -24.867 -6.284 17.824 1.00 73.62 181 ALA A C 1
ATOM 1488 O O . ALA A 1 181 ? -25.065 -7.194 17.025 1.00 73.62 181 ALA A O 1
ATOM 1489 N N . HIS A 1 182 ? -23.705 -5.633 17.900 1.00 80.00 182 HIS A N 1
ATOM 1490 C CA . HIS A 1 182 ? -22.637 -5.749 16.903 1.00 80.00 182 HIS A CA 1
ATOM 1491 C C . HIS A 1 182 ? -21.335 -6.335 17.446 1.00 80.00 182 HIS A C 1
ATOM 1493 O O . HIS A 1 182 ? -20.331 -6.327 16.737 1.00 80.00 182 HIS A O 1
ATOM 1499 N N . CYS A 1 183 ? -21.328 -6.834 18.684 1.00 86.06 183 CYS A N 1
ATOM 1500 C CA . CYS A 1 183 ? -20.140 -7.424 19.280 1.00 86.06 183 CYS A CA 1
ATOM 1501 C C . CYS A 1 183 ? -20.365 -8.837 19.815 1.00 86.06 183 CYS A C 1
ATOM 1503 O O . CYS A 1 183 ? -21.404 -9.160 20.388 1.00 86.06 183 CYS A O 1
ATOM 1505 N N . GLN A 1 184 ? -19.323 -9.654 19.710 1.00 86.56 184 GLN A N 1
ATOM 1506 C CA . GLN A 1 184 ? -19.224 -10.985 20.293 1.00 86.56 184 GLN A CA 1
ATOM 1507 C C . GLN A 1 184 ? -18.117 -10.998 21.348 1.00 86.56 184 GLN A C 1
ATOM 1509 O O . GLN A 1 184 ? -17.063 -10.385 21.176 1.00 86.56 184 GLN A O 1
ATOM 1514 N N . GLN A 1 185 ? -18.350 -11.674 22.472 1.00 83.19 185 GLN A N 1
ATOM 1515 C CA . GLN A 1 185 ? -17.368 -11.733 23.552 1.00 83.19 185 GLN A CA 1
ATOM 1516 C C . GLN A 1 185 ? -16.158 -12.585 23.137 1.00 83.19 185 GLN A C 1
ATOM 1518 O O . GLN A 1 185 ? -16.311 -13.750 22.784 1.00 83.19 185 GLN A O 1
ATOM 1523 N N . ALA A 1 186 ? -14.957 -12.009 23.233 1.00 76.56 186 ALA A N 1
ATOM 1524 C CA . ALA A 1 186 ? -13.692 -12.639 22.840 1.00 76.56 186 ALA A CA 1
ATOM 1525 C C . ALA A 1 186 ? -12.775 -12.965 24.039 1.00 76.56 186 ALA A C 1
ATOM 1527 O O . ALA A 1 186 ? -11.731 -13.593 23.880 1.00 76.56 186 ALA A O 1
ATOM 1528 N N . GLY A 1 187 ? -13.149 -12.551 25.256 1.00 72.31 187 GLY A N 1
ATOM 1529 C CA . GLY A 1 187 ? -12.393 -12.828 26.479 1.00 72.31 187 GLY A CA 1
ATOM 1530 C C . GLY A 1 187 ? -12.932 -12.096 27.711 1.00 72.31 187 GLY A C 1
ATOM 1531 O O . GLY A 1 187 ? -14.088 -11.662 27.749 1.00 72.31 187 GLY A O 1
ATOM 1532 N N . LYS A 1 188 ? -12.089 -11.932 28.743 1.00 72.56 188 LYS A N 1
ATOM 1533 C CA . LYS A 1 188 ? -12.407 -11.063 29.890 1.00 72.56 188 LYS A CA 1
ATOM 1534 C C . LYS A 1 188 ? -12.408 -9.608 29.415 1.00 72.56 188 LYS A C 1
ATOM 1536 O O . LYS A 1 188 ? -11.346 -9.064 29.141 1.00 72.56 188 LYS A O 1
ATOM 1541 N N . GLN A 1 189 ? -13.595 -9.005 29.322 1.00 77.88 189 GLN A N 1
ATOM 1542 C CA . GLN A 1 189 ? -13.835 -7.602 28.935 1.00 77.88 189 GLN A CA 1
ATOM 1543 C C . GLN A 1 189 ? -13.504 -7.226 27.478 1.00 77.88 189 GLN A C 1
ATOM 1545 O O . GLN A 1 189 ? -13.764 -6.087 27.099 1.00 77.88 189 GLN A O 1
ATOM 1550 N N . TRP A 1 190 ? -12.988 -8.158 26.672 1.00 86.88 190 TRP A N 1
ATOM 1551 C CA . TRP A 1 190 ? -12.729 -7.966 25.244 1.00 86.88 190 TRP A CA 1
ATOM 1552 C C . TRP A 1 190 ? -13.896 -8.438 24.388 1.00 86.88 190 TRP A C 1
ATOM 1554 O O . TRP A 1 190 ? -14.463 -9.513 24.614 1.00 86.88 190 TRP A O 1
ATOM 1564 N N . PHE A 1 191 ? -14.195 -7.645 23.369 1.00 89.88 191 PHE A N 1
ATOM 1565 C CA . PHE A 1 191 ? -15.274 -7.876 22.428 1.00 89.88 191 PHE A CA 1
ATOM 1566 C C . PHE A 1 191 ? -14.760 -7.708 21.003 1.00 89.88 191 PHE A C 1
ATOM 1568 O O . PHE A 1 191 ? -14.104 -6.715 20.701 1.00 89.88 191 PHE A O 1
ATOM 1575 N N . THR A 1 192 ? -15.066 -8.665 20.135 1.00 92.62 192 THR A N 1
ATOM 1576 C CA . THR A 1 192 ? -14.883 -8.531 18.689 1.00 92.62 192 THR A CA 1
ATOM 1577 C C . THR A 1 192 ? -16.138 -7.904 18.120 1.00 92.62 192 THR A C 1
ATOM 1579 O O . THR A 1 192 ? -17.226 -8.433 18.330 1.00 92.62 192 THR A O 1
ATOM 1582 N N . CYS A 1 193 ? -15.996 -6.788 17.420 1.00 93.81 193 CYS A N 1
ATOM 1583 C CA . CYS A 1 193 ? -17.106 -6.017 16.889 1.00 93.81 193 CYS A CA 1
ATOM 1584 C C . CYS A 1 193 ? -16.907 -5.733 15.402 1.00 93.81 193 CYS A C 1
ATOM 1586 O O . CYS A 1 193 ? -15.779 -5.763 14.898 1.00 93.81 193 CYS A O 1
ATOM 1588 N N . SER A 1 194 ? -17.996 -5.405 14.714 1.00 94.75 194 SER A N 1
ATOM 1589 C CA . SER A 1 194 ? -17.930 -4.906 13.345 1.00 94.75 194 SER A CA 1
ATOM 1590 C C . SER A 1 194 ? -18.945 -3.799 13.063 1.00 94.75 194 SER A C 1
ATOM 1592 O O . SER A 1 194 ? -19.914 -3.610 13.801 1.00 94.75 194 SER A O 1
ATOM 1594 N N . GLY A 1 195 ? -18.702 -3.041 11.993 1.00 94.88 195 GLY A N 1
ATOM 1595 C CA . GLY A 1 195 ? -19.623 -2.023 11.489 1.00 94.88 195 GLY A CA 1
ATOM 1596 C C . GLY A 1 195 ? -19.205 -0.583 11.778 1.00 94.88 195 GLY A C 1
ATOM 1597 O O . GLY A 1 195 ? -18.842 -0.221 12.899 1.00 94.88 195 GLY A O 1
ATOM 1598 N N . MET A 1 196 ? -19.338 0.264 10.751 1.00 94.12 196 MET A N 1
ATOM 1599 C CA . MET A 1 196 ? -18.985 1.687 10.804 1.00 94.12 196 MET A CA 1
ATOM 1600 C C . MET A 1 196 ? -19.781 2.472 11.852 1.00 94.12 196 MET A C 1
ATOM 1602 O O . MET A 1 196 ? -19.208 3.304 12.539 1.00 94.12 196 MET A O 1
ATOM 1606 N N . ALA A 1 197 ? -21.073 2.182 12.041 1.00 92.56 197 ALA A N 1
ATOM 1607 C CA . ALA A 1 197 ? -21.909 2.940 12.979 1.00 92.56 197 ALA A CA 1
ATOM 1608 C C . ALA A 1 197 ? -21.439 2.812 14.441 1.00 92.56 197 ALA A C 1
ATOM 1610 O O . ALA A 1 197 ? -21.333 3.811 15.152 1.00 92.56 197 ALA A O 1
ATOM 1611 N N . LEU A 1 198 ? -21.129 1.589 14.890 1.00 91.06 198 LEU A N 1
ATOM 1612 C CA . LEU A 1 198 ? -20.565 1.375 16.225 1.00 91.06 198 LEU A CA 1
ATOM 1613 C C . LEU A 1 198 ? -19.143 1.937 16.304 1.00 91.06 198 LEU A C 1
ATOM 1615 O O . LEU A 1 198 ? -18.784 2.558 17.302 1.00 91.06 198 LEU A O 1
ATOM 1619 N N . TYR A 1 199 ? -18.339 1.734 15.260 1.00 92.94 199 TYR A N 1
ATOM 1620 C CA . TYR A 1 199 ? -16.984 2.267 15.200 1.00 92.94 199 TYR A CA 1
ATOM 1621 C C . TYR A 1 199 ? -16.966 3.793 15.395 1.00 92.94 199 TYR A C 1
ATOM 1623 O O . TYR A 1 199 ? -16.286 4.293 16.290 1.00 92.94 199 TYR A O 1
ATOM 1631 N N . GLU A 1 200 ? -17.787 4.530 14.647 1.00 92.81 200 GLU A N 1
ATOM 1632 C CA . GLU A 1 200 ? -17.934 5.983 14.758 1.00 92.81 200 GLU A CA 1
ATOM 1633 C C . GLU A 1 200 ? -18.442 6.424 16.139 1.00 92.81 200 GLU A C 1
ATOM 1635 O O . GL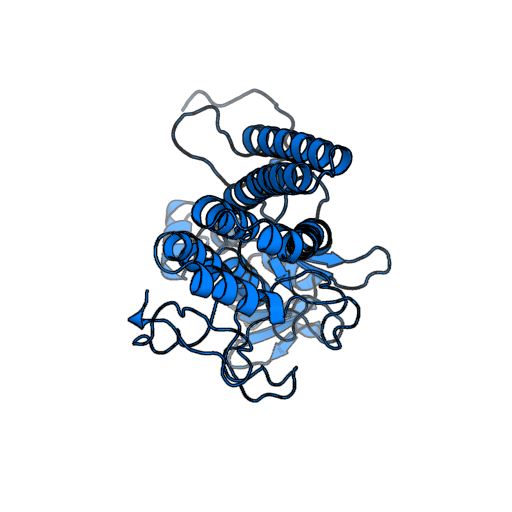U A 1 200 ? -17.932 7.402 16.687 1.00 92.81 200 GLU A O 1
ATOM 1640 N N . GLU A 1 201 ? -19.393 5.698 16.745 1.00 89.31 201 GLU A N 1
ATOM 1641 C CA . GLU A 1 201 ? -19.855 5.970 18.116 1.00 89.31 201 GLU A CA 1
ATOM 1642 C C . GLU A 1 201 ? -18.695 5.879 19.123 1.00 89.31 201 GLU A C 1
ATOM 1644 O O . GLU A 1 201 ? -18.521 6.765 19.969 1.00 89.31 201 GLU A O 1
ATOM 1649 N N . LEU A 1 202 ? -17.883 4.822 19.037 1.00 88.50 202 LEU A N 1
ATOM 1650 C CA . LEU A 1 202 ? -16.753 4.612 19.942 1.00 88.50 202 LEU A CA 1
ATOM 1651 C C . LEU A 1 202 ? -15.716 5.723 19.793 1.00 88.50 202 LEU A C 1
ATOM 1653 O O . LEU A 1 202 ? -15.297 6.294 20.800 1.00 88.50 202 LEU A O 1
ATOM 1657 N N . LEU A 1 203 ? -15.376 6.096 18.557 1.00 90.00 203 LEU A N 1
ATOM 1658 C CA . LEU A 1 203 ? -14.461 7.204 18.285 1.00 90.00 203 LEU A CA 1
ATOM 1659 C C . LEU A 1 203 ? -14.999 8.545 18.799 1.00 90.00 203 LEU A C 1
ATOM 1661 O O . LEU A 1 203 ? -14.281 9.312 19.441 1.00 90.00 203 LEU A O 1
ATOM 1665 N N . ALA A 1 204 ? -16.280 8.830 18.559 1.00 87.88 204 ALA A N 1
ATOM 1666 C CA . ALA A 1 204 ? -16.898 10.092 18.951 1.00 87.88 204 ALA A CA 1
ATOM 1667 C C . ALA A 1 204 ? -17.040 10.233 20.473 1.00 87.88 204 ALA A C 1
ATOM 1669 O O . ALA A 1 204 ? -16.967 11.343 21.015 1.00 87.88 204 ALA A O 1
ATOM 1670 N N . THR A 1 205 ? -17.261 9.126 21.181 1.00 84.94 205 THR A N 1
ATOM 1671 C CA . THR A 1 205 ? -17.464 9.135 22.634 1.00 84.94 205 THR A CA 1
ATOM 1672 C C . THR A 1 205 ? -16.170 8.963 23.422 1.00 84.94 205 THR A C 1
ATOM 1674 O O . THR A 1 205 ? -16.094 9.484 24.533 1.00 84.94 205 THR A O 1
ATOM 1677 N N . GLY A 1 206 ? -15.176 8.268 22.864 1.00 85.62 206 GLY A N 1
ATOM 1678 C CA . GLY A 1 206 ? -13.949 7.853 23.548 1.00 85.62 206 GLY A CA 1
ATOM 1679 C C . GLY A 1 206 ? -14.135 6.668 24.502 1.00 85.62 206 GLY A C 1
ATOM 1680 O O . GLY A 1 206 ? -13.144 6.099 24.933 1.00 85.62 206 GLY A O 1
ATOM 1681 N N . LYS A 1 207 ? -15.383 6.252 24.784 1.00 82.06 207 LYS A N 1
ATOM 1682 C CA . LYS A 1 207 ? -15.780 5.370 25.901 1.00 82.06 207 LYS A CA 1
ATOM 1683 C C . LYS A 1 207 ? -15.372 3.900 25.726 1.00 82.06 207 LYS A C 1
ATOM 1685 O O . LYS A 1 207 ? -16.212 2.999 25.687 1.00 82.06 207 LYS A O 1
ATOM 1690 N N . TYR A 1 208 ? -14.080 3.645 25.653 1.00 86.44 208 TYR A N 1
ATOM 1691 C CA . TYR A 1 208 ? -13.460 2.332 25.587 1.00 86.44 208 TYR A CA 1
ATOM 1692 C C . TYR A 1 208 ? -12.118 2.394 26.310 1.00 86.44 208 TYR A C 1
ATOM 1694 O O . TYR A 1 208 ? -11.436 3.402 26.257 1.00 86.44 208 TYR A O 1
ATOM 1702 N N . ALA A 1 209 ? -11.710 1.317 26.970 1.00 85.50 209 ALA A N 1
ATOM 1703 C CA . ALA A 1 209 ? -10.395 1.230 27.596 1.00 85.50 209 ALA A CA 1
ATOM 1704 C C . ALA A 1 209 ? -9.297 1.158 26.527 1.00 85.50 209 ALA A C 1
ATOM 1706 O O . ALA A 1 209 ? -8.331 1.920 26.562 1.00 85.50 209 ALA A O 1
ATOM 1707 N N . GLU A 1 210 ? -9.484 0.235 25.580 1.00 88.88 210 GLU A N 1
ATOM 1708 C CA . GLU A 1 210 ? -8.558 -0.098 24.499 1.00 88.88 210 GLU A CA 1
ATOM 1709 C C . GLU A 1 210 ? -9.368 -0.420 23.235 1.00 88.88 210 GLU A C 1
ATOM 1711 O O . GLU A 1 210 ? -10.452 -1.005 23.322 1.00 88.88 210 GLU A O 1
ATOM 1716 N N . LEU A 1 211 ? -8.846 -0.022 22.076 1.00 91.06 211 LEU A N 1
ATOM 1717 C CA . LEU A 1 211 ? -9.432 -0.269 20.762 1.00 91.06 211 LEU A CA 1
ATOM 1718 C C . LEU A 1 211 ? -8.320 -0.745 19.831 1.00 91.06 211 LEU A C 1
ATOM 1720 O O . LEU A 1 211 ? -7.286 -0.091 19.715 1.00 91.06 211 LEU A O 1
ATOM 1724 N N . ASP A 1 212 ? -8.542 -1.880 19.184 1.00 93.19 212 ASP A N 1
ATOM 1725 C CA . ASP A 1 212 ? -7.585 -2.519 18.293 1.00 93.19 212 ASP A CA 1
ATOM 1726 C C . ASP A 1 212 ? -8.238 -2.789 16.935 1.00 93.19 212 ASP A C 1
ATOM 1728 O O . ASP A 1 212 ? -9.221 -3.526 16.826 1.00 93.19 212 ASP A O 1
ATOM 1732 N N . ILE A 1 213 ? -7.712 -2.156 15.890 1.00 95.19 213 ILE A N 1
ATOM 1733 C CA . ILE A 1 213 ? -8.333 -2.110 14.567 1.00 95.19 213 ILE A CA 1
ATOM 1734 C C . ILE A 1 213 ? -7.392 -2.785 13.580 1.00 95.19 213 ILE A C 1
ATOM 1736 O O . ILE A 1 213 ? -6.321 -2.266 13.261 1.00 95.19 213 ILE A O 1
ATOM 1740 N N . GLY A 1 214 ? -7.802 -3.926 13.025 1.00 95.56 214 GLY A N 1
ATOM 1741 C CA . GLY A 1 214 ? -6.955 -4.678 12.099 1.00 95.56 214 GLY A CA 1
ATOM 1742 C C . GLY A 1 214 ? -6.520 -3.864 10.876 1.00 95.56 214 GLY A C 1
ATOM 1743 O O . GLY A 1 214 ? -5.365 -3.965 10.458 1.00 95.56 214 GLY A O 1
ATOM 1744 N N . ALA A 1 215 ? -7.411 -3.018 10.346 1.00 96.69 215 ALA A N 1
ATOM 1745 C CA . ALA A 1 215 ? -7.110 -2.105 9.242 1.00 96.69 215 ALA A CA 1
ATOM 1746 C C . ALA A 1 215 ? -6.085 -1.012 9.618 1.00 96.69 215 ALA A C 1
ATOM 1748 O O . ALA A 1 215 ? -5.304 -0.608 8.758 1.00 96.69 215 ALA A O 1
ATOM 1749 N N . GLN A 1 216 ? -6.025 -0.590 10.890 1.00 96.44 216 GLN A N 1
ATOM 1750 C CA . GLN A 1 216 ? -5.020 0.361 11.383 1.00 96.44 216 GLN A CA 1
ATOM 1751 C C . GLN A 1 216 ? -3.620 -0.247 11.365 1.00 96.44 216 GLN A C 1
ATOM 1753 O O . GLN A 1 216 ? -2.690 0.390 10.872 1.00 96.44 216 GLN A O 1
ATOM 1758 N N . HIS A 1 217 ? -3.479 -1.504 11.801 1.00 96.06 217 HIS A N 1
ATOM 1759 C CA . HIS A 1 217 ? -2.228 -2.252 11.625 1.00 96.06 217 HIS A CA 1
ATOM 1760 C C . HIS A 1 217 ? -1.859 -2.379 10.153 1.00 96.06 217 HIS A C 1
ATOM 1762 O O . HIS A 1 217 ? -0.724 -2.099 9.789 1.00 96.06 217 HIS A O 1
ATOM 1768 N N . GLY A 1 218 ? -2.830 -2.727 9.300 1.00 97.06 218 GLY A N 1
ATOM 1769 C CA . GLY A 1 218 ? -2.632 -2.792 7.852 1.00 97.06 218 GLY A CA 1
ATOM 1770 C C . GLY A 1 218 ? -2.059 -1.494 7.279 1.00 97.06 218 GLY A C 1
ATOM 1771 O O . GLY A 1 218 ? -1.066 -1.547 6.562 1.00 97.06 218 GLY A O 1
ATOM 1772 N N . ALA A 1 219 ? -2.612 -0.337 7.653 1.00 97.38 219 ALA A N 1
ATOM 1773 C CA . ALA A 1 219 ? -2.136 0.965 7.185 1.00 97.38 219 ALA A CA 1
ATOM 1774 C C . ALA A 1 219 ? -0.771 1.366 7.759 1.00 97.38 219 ALA A C 1
ATOM 1776 O O . ALA A 1 219 ? 0.051 1.911 7.024 1.00 97.38 219 ALA A O 1
ATOM 1777 N N . GLY A 1 220 ? -0.503 1.076 9.037 1.00 96.88 220 GLY A N 1
ATOM 1778 C CA . GLY A 1 220 ? 0.821 1.284 9.632 1.00 96.88 220 GLY A CA 1
ATOM 1779 C C . GLY A 1 220 ? 1.893 0.441 8.936 1.00 96.88 220 GLY A C 1
ATOM 1780 O O . GLY A 1 220 ? 2.971 0.932 8.603 1.00 96.88 220 GLY A O 1
ATOM 1781 N N . TRP A 1 221 ? 1.576 -0.819 8.630 1.00 97.81 221 TRP A N 1
ATOM 1782 C CA . TRP A 1 221 ? 2.453 -1.683 7.843 1.00 97.81 221 TRP A CA 1
ATOM 1783 C C . TRP A 1 221 ? 2.577 -1.186 6.411 1.00 97.81 221 TRP A C 1
ATOM 1785 O O . TRP A 1 221 ? 3.677 -1.189 5.863 1.00 97.81 221 TRP A O 1
ATOM 1795 N N . GLU A 1 222 ? 1.488 -0.741 5.786 1.00 98.56 222 GLU A N 1
ATOM 1796 C CA . GLU A 1 222 ? 1.507 -0.197 4.429 1.00 98.56 222 GLU A CA 1
ATOM 1797 C C . GLU A 1 222 ? 2.398 1.031 4.316 1.00 98.56 222 GLU A C 1
ATOM 1799 O O . GLU A 1 222 ? 3.050 1.209 3.293 1.00 98.56 222 GLU A O 1
ATOM 1804 N N . SER A 1 223 ? 2.494 1.833 5.377 1.00 97.50 223 SER A N 1
ATOM 1805 C CA . SER A 1 223 ? 3.389 2.982 5.431 1.00 97.50 223 SER A CA 1
ATOM 1806 C C . SER A 1 223 ? 4.847 2.624 5.702 1.00 97.50 223 SER A C 1
ATOM 1808 O O . SER A 1 223 ? 5.683 3.524 5.713 1.00 97.50 223 SER A O 1
ATOM 1810 N N . GLY A 1 224 ? 5.161 1.363 6.021 1.00 95.75 224 GLY A N 1
ATOM 1811 C CA . GLY A 1 224 ? 6.485 0.929 6.482 1.00 95.75 224 GLY A CA 1
ATOM 1812 C C . GLY A 1 224 ? 6.952 1.589 7.786 1.00 95.75 224 GLY A C 1
ATOM 1813 O O . GLY A 1 224 ? 8.155 1.661 8.030 1.00 95.75 224 GLY A O 1
ATOM 1814 N N . MET A 1 225 ? 6.022 2.128 8.583 1.00 95.12 225 MET A N 1
ATOM 1815 C CA . MET A 1 225 ? 6.288 2.796 9.862 1.00 95.12 225 MET A CA 1
ATOM 1816 C C . MET A 1 225 ? 5.264 2.301 10.890 1.00 95.12 225 MET A C 1
ATOM 1818 O O . MET A 1 225 ? 4.447 3.063 11.408 1.00 95.12 225 MET A O 1
ATOM 1822 N N . ASP A 1 226 ? 5.322 0.993 11.128 1.00 91.31 226 ASP A N 1
ATOM 1823 C CA . ASP A 1 226 ? 4.279 0.133 11.695 1.00 91.31 226 ASP A CA 1
ATOM 1824 C C . ASP A 1 226 ? 3.566 0.670 12.938 1.00 91.31 226 ASP A C 1
ATOM 1826 O O . ASP A 1 226 ? 2.371 0.455 13.094 1.00 91.31 226 ASP A O 1
ATOM 1830 N N . ASN A 1 227 ? 4.286 1.361 13.817 1.00 91.19 227 ASN A N 1
ATOM 1831 C CA . ASN A 1 227 ? 3.790 1.874 15.092 1.00 91.19 227 ASN A CA 1
ATOM 1832 C C . ASN A 1 227 ? 4.041 3.380 15.259 1.00 91.19 227 ASN A C 1
ATOM 1834 O O . ASN A 1 227 ? 4.187 3.873 16.380 1.00 91.19 227 ASN A O 1
ATOM 1838 N N . ALA A 1 228 ? 4.149 4.126 14.158 1.00 91.00 228 ALA A N 1
ATOM 1839 C CA . ALA A 1 228 ? 4.416 5.552 14.238 1.00 91.00 228 ALA A CA 1
ATOM 1840 C C . ALA A 1 228 ? 3.230 6.312 14.854 1.00 91.00 228 ALA A C 1
ATOM 1842 O O . ALA A 1 228 ? 2.080 6.131 14.454 1.00 91.00 228 ALA A O 1
ATOM 1843 N N . ALA A 1 229 ? 3.539 7.239 15.767 1.00 89.94 229 ALA A N 1
ATOM 1844 C CA . ALA A 1 229 ? 2.573 8.096 16.462 1.00 89.94 229 ALA A CA 1
ATOM 1845 C C . ALA A 1 229 ? 1.547 8.753 15.520 1.00 89.94 229 ALA A C 1
ATOM 1847 O O . ALA A 1 229 ? 0.363 8.836 15.831 1.00 89.94 229 ALA A O 1
ATOM 1848 N N . ARG A 1 230 ? 1.993 9.142 14.320 1.00 87.25 230 ARG A N 1
ATOM 1849 C CA . ARG A 1 230 ? 1.163 9.722 13.255 1.00 87.25 230 ARG A CA 1
ATOM 1850 C C . ARG A 1 230 ? 0.006 8.846 12.765 1.00 87.25 230 ARG A C 1
ATOM 1852 O O . ARG A 1 230 ? -0.827 9.334 12.020 1.00 87.25 230 ARG A O 1
ATOM 1859 N N . PHE A 1 231 ? -0.024 7.559 13.091 1.00 90.31 231 PHE A N 1
ATOM 1860 C CA . PHE A 1 231 ? -1.123 6.656 12.736 1.00 90.31 231 PHE A CA 1
ATOM 1861 C C . PHE A 1 231 ? -1.968 6.281 13.956 1.00 90.31 231 PHE A C 1
ATOM 1863 O O . PHE A 1 231 ? -2.698 5.296 13.922 1.00 90.31 231 PHE A O 1
ATOM 1870 N N . GLY A 1 232 ? -1.855 7.049 15.043 1.00 90.25 232 GLY A N 1
ATOM 1871 C CA . GLY A 1 232 ? -2.616 6.847 16.271 1.00 90.25 232 GLY A CA 1
ATOM 1872 C C . GLY A 1 232 ? -2.082 5.742 17.176 1.00 90.25 232 GLY A C 1
ATOM 1873 O O . GLY A 1 232 ? -2.766 5.337 18.111 1.00 90.25 232 GLY A O 1
ATOM 1874 N N . PHE A 1 233 ? -0.869 5.243 16.923 1.00 92.75 233 PHE A N 1
ATOM 1875 C CA . PHE A 1 233 ? -0.215 4.291 17.817 1.00 92.75 233 PHE A CA 1
ATOM 1876 C C . PHE A 1 233 ? 0.389 5.024 19.014 1.00 92.75 233 PHE A C 1
ATOM 1878 O O . PHE A 1 233 ? 1.354 5.779 18.885 1.00 92.75 233 PHE A O 1
ATOM 1885 N N . ILE A 1 234 ? -0.187 4.779 20.185 1.00 93.25 234 ILE A N 1
ATOM 1886 C CA . ILE A 1 234 ? 0.255 5.318 21.467 1.00 93.25 234 ILE A CA 1
ATOM 1887 C C . ILE A 1 234 ? -0.055 4.298 22.562 1.00 93.25 234 ILE A C 1
ATOM 1889 O O . ILE A 1 234 ? -1.115 3.673 22.550 1.00 93.25 234 ILE A O 1
ATOM 1893 N N . ASN A 1 235 ? 0.872 4.088 23.498 1.00 91.75 235 ASN A N 1
ATOM 1894 C CA . ASN A 1 235 ? 0.618 3.185 24.621 1.00 91.75 235 ASN A CA 1
ATOM 1895 C C . ASN A 1 235 ? -0.174 3.890 25.745 1.00 91.75 235 ASN A C 1
ATOM 1897 O O . ASN A 1 235 ? -0.290 5.116 25.774 1.00 91.75 235 ASN A O 1
ATOM 1901 N N . ALA A 1 236 ? -0.717 3.119 26.691 1.00 91.25 236 ALA A N 1
ATOM 1902 C CA . ALA A 1 236 ? -1.575 3.655 27.752 1.00 91.25 236 ALA A CA 1
ATOM 1903 C C . ALA A 1 236 ? -0.871 4.691 28.653 1.00 91.25 236 ALA A C 1
ATOM 1905 O O . ALA A 1 236 ? -1.478 5.692 29.030 1.00 91.25 236 ALA A O 1
ATOM 1906 N N . GLU A 1 237 ? 0.409 4.481 28.970 1.00 94.75 237 GLU A N 1
ATOM 1907 C CA . GLU A 1 237 ? 1.205 5.400 29.793 1.00 94.75 237 GLU A CA 1
ATOM 1908 C C . GLU A 1 237 ? 1.416 6.739 29.074 1.00 94.75 237 GLU A C 1
ATOM 1910 O O . GLU A 1 237 ? 1.141 7.805 29.626 1.00 94.75 237 GLU A O 1
ATOM 1915 N N . GLN A 1 238 ? 1.821 6.692 27.804 1.00 95.62 238 GLN A N 1
ATOM 1916 C CA . GLN A 1 238 ? 1.993 7.865 26.949 1.00 95.62 238 GLN A CA 1
ATOM 1917 C C . GLN A 1 238 ? 0.679 8.631 26.775 1.00 95.62 238 GLN A C 1
ATOM 1919 O O . GLN A 1 238 ? 0.670 9.859 26.866 1.00 95.62 238 GLN A O 1
ATOM 1924 N N . LEU A 1 239 ? -0.435 7.922 26.571 1.00 94.62 239 LEU A N 1
ATOM 1925 C CA . LEU A 1 239 ? -1.751 8.540 26.444 1.00 94.62 239 LEU A CA 1
ATOM 1926 C C . LEU A 1 239 ? -2.178 9.214 27.754 1.00 94.62 239 LEU A C 1
ATOM 1928 O O . LEU A 1 239 ? -2.699 10.329 27.722 1.00 94.62 239 LEU A O 1
ATOM 1932 N N . GLN A 1 240 ? -1.909 8.593 28.906 1.00 95.62 240 GLN A N 1
ATOM 1933 C CA . GLN A 1 240 ? -2.177 9.197 30.211 1.00 95.62 240 GLN A CA 1
ATOM 1934 C C . GLN A 1 240 ? -1.317 10.445 30.442 1.00 95.62 240 GLN A C 1
ATOM 1936 O O . GLN A 1 240 ? -1.828 11.462 30.913 1.00 95.62 240 GLN A O 1
ATOM 1941 N N . HIS A 1 241 ? -0.032 10.410 30.081 1.00 97.31 241 HIS A N 1
ATOM 1942 C CA . HIS A 1 241 ? 0.827 11.593 30.137 1.00 97.31 241 HIS A CA 1
ATOM 1943 C C . HIS A 1 241 ? 0.307 12.716 29.237 1.00 97.31 241 HIS A C 1
ATOM 1945 O O . HIS A 1 241 ? 0.214 13.861 29.682 1.00 97.31 241 HIS A O 1
ATOM 1951 N N . TYR A 1 242 ? -0.102 12.393 28.009 1.00 96.94 242 TYR A N 1
ATOM 1952 C CA . TYR A 1 242 ? -0.708 13.351 27.089 1.00 96.94 242 TYR A CA 1
ATOM 1953 C C . TYR A 1 242 ? -2.016 13.936 27.647 1.00 96.94 242 TYR A C 1
ATOM 1955 O O . TYR A 1 242 ? -2.221 15.149 27.593 1.00 96.94 242 TYR A O 1
ATOM 1963 N N . ALA A 1 243 ? -2.871 13.106 28.251 1.00 96.88 243 ALA A N 1
ATOM 1964 C CA . ALA A 1 243 ? -4.105 13.539 28.902 1.00 96.88 243 ALA A CA 1
ATOM 1965 C C . ALA A 1 243 ? -3.838 14.457 30.102 1.00 96.88 243 ALA A C 1
ATOM 1967 O O . ALA A 1 243 ? -4.529 15.460 30.279 1.00 96.88 243 ALA A O 1
ATOM 1968 N N . ASN A 1 244 ? -2.834 14.147 30.923 1.00 97.88 244 ASN A N 1
ATOM 1969 C CA . ASN A 1 244 ? -2.436 14.985 32.054 1.00 97.88 244 ASN A CA 1
ATOM 1970 C C . ASN A 1 244 ? -1.939 16.356 31.579 1.00 97.88 244 ASN A C 1
ATOM 1972 O O . ASN A 1 244 ? -2.332 17.371 32.150 1.00 97.88 244 ASN A O 1
ATOM 1976 N N . ALA A 1 245 ? -1.134 16.383 30.514 1.00 97.88 245 ALA A N 1
ATOM 1977 C CA . ALA A 1 245 ? -0.555 17.608 29.971 1.00 97.88 245 ALA A CA 1
ATOM 1978 C C . ALA A 1 245 ? -1.578 18.508 29.255 1.00 97.88 245 ALA A C 1
ATOM 1980 O O . ALA A 1 245 ? -1.498 19.726 29.381 1.00 97.88 245 ALA A O 1
ATOM 1981 N N . ASN A 1 246 ? -2.541 17.930 28.526 1.00 97.44 246 ASN A N 1
ATOM 1982 C CA . ASN A 1 246 ? -3.425 18.693 27.631 1.00 97.44 246 ASN A CA 1
ATOM 1983 C C . ASN A 1 246 ? -4.887 18.765 28.106 1.00 97.44 246 ASN A C 1
ATOM 1985 O O . ASN A 1 246 ? -5.618 19.670 27.714 1.00 97.44 246 ASN A O 1
ATOM 1989 N N . TYR A 1 247 ? -5.324 17.841 28.969 1.00 97.06 247 TYR A N 1
ATOM 1990 C CA . TYR A 1 247 ? -6.743 17.630 29.286 1.00 97.06 247 TYR A CA 1
ATOM 1991 C C . TYR A 1 247 ? -7.047 17.397 30.773 1.00 97.06 247 TYR A C 1
ATOM 1993 O O . TYR A 1 247 ? -8.088 16.829 31.105 1.00 97.06 247 TYR A O 1
ATOM 2001 N N . GLN A 1 248 ? -6.172 17.827 31.690 1.00 97.12 248 GLN A N 1
ATOM 2002 C CA . GLN A 1 248 ? -6.350 17.642 33.144 1.00 97.12 248 GLN A CA 1
ATOM 2003 C C . GLN A 1 248 ? -6.582 16.167 33.537 1.00 97.12 248 GLN A C 1
ATOM 2005 O O . GLN A 1 248 ? -7.373 15.863 34.428 1.00 97.12 248 GLN A O 1
ATOM 2010 N N . GLY A 1 249 ? -5.946 15.239 32.818 1.00 94.06 249 GLY A N 1
ATOM 2011 C CA . GLY A 1 249 ? -6.065 13.796 33.041 1.00 94.06 249 GLY A CA 1
ATOM 2012 C C . GLY A 1 249 ? -7.316 13.145 32.445 1.00 94.06 249 GLY A C 1
ATOM 2013 O O . GLY A 1 249 ? -7.509 11.944 32.620 1.00 94.06 249 GLY A O 1
ATOM 2014 N N . LYS A 1 250 ? -8.158 13.888 31.710 1.00 93.50 250 LYS A N 1
ATOM 2015 C CA . LYS A 1 250 ? -9.345 13.340 31.030 1.00 93.50 250 LYS A CA 1
ATOM 2016 C C . LYS A 1 250 ? -8.938 12.518 29.804 1.00 93.50 250 LYS A C 1
ATOM 2018 O O . LYS A 1 250 ? -8.838 13.048 28.696 1.00 93.50 250 LYS A O 1
ATOM 2023 N N . ILE A 1 251 ? -8.742 11.215 30.004 1.00 91.69 251 ILE A N 1
ATOM 2024 C CA . ILE A 1 251 ? -8.268 10.288 28.965 1.00 91.69 251 ILE A CA 1
ATOM 2025 C C . ILE A 1 251 ? -9.191 10.227 27.736 1.00 91.69 251 ILE A C 1
ATOM 2027 O O . ILE A 1 251 ? -8.708 10.114 26.615 1.00 91.69 251 ILE A O 1
ATOM 2031 N N . GLU A 1 252 ? -10.500 10.421 27.913 1.00 90.12 252 GLU A N 1
ATOM 2032 C CA . GLU A 1 252 ? -11.472 10.417 26.809 1.00 90.12 252 GLU A CA 1
ATOM 2033 C C . GLU A 1 252 ? -11.262 11.549 25.802 1.00 90.12 252 GLU A C 1
ATOM 2035 O O . GLU A 1 252 ? -11.557 11.392 24.620 1.00 90.12 252 GLU A O 1
ATOM 2040 N N . LEU A 1 253 ? -10.748 12.698 26.251 1.00 91.25 253 LEU A N 1
ATOM 2041 C CA . LEU A 1 253 ? -10.407 13.805 25.356 1.00 91.25 253 LEU A CA 1
ATOM 2042 C C . LEU A 1 253 ? -9.088 13.527 24.634 1.00 91.25 253 LEU A C 1
ATOM 2044 O O . LEU A 1 253 ? -8.999 13.737 23.431 1.00 91.25 253 LEU A O 1
ATOM 2048 N N . ALA A 1 254 ? -8.109 12.954 25.341 1.00 93.12 254 ALA A N 1
ATOM 2049 C CA . ALA A 1 254 ? -6.853 12.520 24.740 1.00 93.12 254 ALA A CA 1
ATOM 2050 C C . ALA A 1 254 ? -7.059 11.457 23.647 1.00 93.12 254 ALA A C 1
ATOM 2052 O O . ALA A 1 254 ? -6.429 11.537 22.596 1.00 93.12 254 ALA A O 1
ATOM 2053 N N . ARG A 1 255 ? -7.967 10.490 23.854 1.00 91.38 255 ARG A N 1
ATOM 2054 C CA . ARG A 1 255 ? -8.303 9.465 22.848 1.00 91.38 255 ARG A CA 1
ATOM 2055 C C . ARG A 1 255 ? -8.788 10.080 21.538 1.00 91.38 255 ARG A C 1
ATOM 2057 O O . ARG A 1 255 ? -8.414 9.589 20.482 1.00 91.38 255 ARG A O 1
ATOM 2064 N N . LYS A 1 256 ? -9.566 11.164 21.586 1.00 89.00 256 LYS A N 1
ATOM 2065 C CA . LYS A 1 256 ? -10.101 11.820 20.380 1.00 89.00 256 LYS A CA 1
ATOM 2066 C C . LYS A 1 256 ? -9.027 12.455 19.502 1.00 89.00 256 LYS A C 1
ATOM 2068 O O . LYS A 1 256 ? -9.207 12.497 18.291 1.00 89.00 256 LYS A O 1
ATOM 2073 N N . ASP A 1 257 ? -7.933 12.924 20.095 1.00 89.81 257 ASP A N 1
ATOM 2074 C CA . ASP A 1 257 ? -6.823 13.509 19.336 1.00 89.81 257 ASP A CA 1
ATOM 2075 C C . ASP A 1 257 ? -5.945 12.445 18.681 1.00 89.81 257 ASP A C 1
ATOM 2077 O O . ASP A 1 257 ? -5.419 12.652 17.589 1.00 89.81 257 ASP A O 1
ATOM 2081 N N . TRP A 1 258 ? -5.765 11.313 19.364 1.00 91.06 258 TRP A N 1
ATOM 2082 C CA . TRP A 1 258 ? -4.854 10.255 18.936 1.00 91.06 258 TRP A CA 1
ATOM 2083 C C . TRP A 1 258 ? -5.517 9.203 18.055 1.00 91.06 258 TRP A C 1
ATOM 2085 O O . TRP A 1 258 ? -4.855 8.613 17.205 1.00 91.06 258 TRP A O 1
ATOM 2095 N N . GLN A 1 259 ? -6.808 8.940 18.241 1.00 87.94 259 GLN A N 1
ATOM 2096 C CA . GLN A 1 259 ? -7.479 7.888 17.501 1.00 87.94 259 GLN A CA 1
ATOM 2097 C C . GLN A 1 259 ? -7.813 8.356 16.085 1.00 87.94 259 GLN A C 1
ATOM 2099 O O . GLN A 1 259 ? -8.678 9.205 15.868 1.00 87.94 259 GLN A O 1
ATOM 2104 N N . 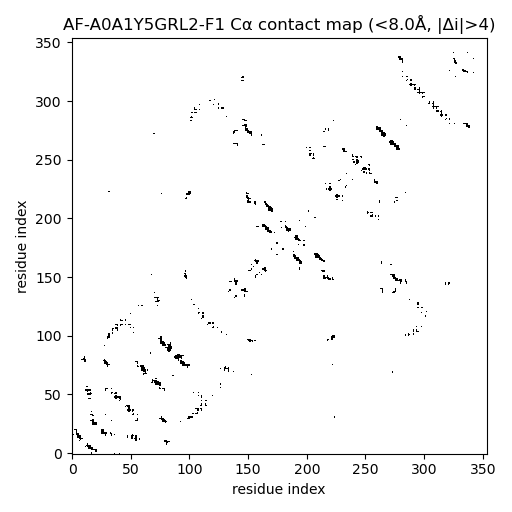VAL A 1 260 ? -7.144 7.753 15.103 1.00 88.94 260 VAL A N 1
ATOM 2105 C CA . VAL A 1 260 ? -7.375 8.057 13.691 1.00 88.94 260 VAL A CA 1
ATOM 2106 C C . VAL A 1 260 ? -8.491 7.169 13.151 1.00 88.94 260 VAL A C 1
ATOM 2108 O O . VAL A 1 260 ? -8.486 5.950 13.335 1.00 88.94 260 VAL A O 1
ATOM 2111 N N . MET A 1 261 ? -9.467 7.798 12.499 1.00 92.88 261 MET A N 1
ATOM 2112 C CA . MET A 1 261 ? -10.602 7.106 11.898 1.00 92.88 261 MET A CA 1
ATOM 2113 C C . MET A 1 261 ? -10.202 6.395 10.597 1.00 92.88 261 MET A C 1
ATOM 2115 O O . MET A 1 261 ? -9.287 6.836 9.906 1.00 92.88 261 MET A O 1
ATOM 2119 N N . PHE A 1 262 ? -10.895 5.312 10.259 1.00 95.50 262 PHE A N 1
ATOM 2120 C CA . PHE A 1 262 ? -10.773 4.584 8.999 1.00 95.50 262 PHE A CA 1
ATOM 2121 C C . PHE A 1 262 ? -12.094 4.585 8.240 1.00 95.50 262 PHE A C 1
ATOM 2123 O O . PHE A 1 262 ? -13.147 4.380 8.836 1.00 95.50 262 PHE A O 1
ATOM 2130 N N . TYR A 1 263 ? -12.022 4.751 6.923 1.00 95.94 263 TYR A N 1
ATOM 2131 C CA . TYR A 1 263 ? -13.170 4.654 6.032 1.00 95.94 263 TYR A CA 1
ATOM 2132 C C . TYR A 1 263 ? -13.131 3.377 5.209 1.00 95.94 263 TYR A C 1
ATOM 2134 O O . TYR A 1 263 ? -12.063 2.910 4.818 1.00 95.94 263 TYR A O 1
ATOM 2142 N N . GLU A 1 264 ? -14.313 2.869 4.876 1.00 97.38 264 GLU A N 1
ATOM 2143 C CA . GLU A 1 264 ? -14.505 1.848 3.851 1.00 97.38 264 GLU A CA 1
ATOM 2144 C C . GLU A 1 264 ? -14.425 2.475 2.452 1.00 97.38 264 GLU A C 1
ATOM 2146 O O . GLU A 1 264 ? -15.161 3.407 2.124 1.00 97.38 264 GLU A O 1
ATOM 2151 N N . ASN A 1 265 ? -13.560 1.927 1.602 1.00 97.94 265 ASN A N 1
ATOM 2152 C CA . ASN A 1 265 ? -13.495 2.252 0.182 1.00 97.94 265 ASN A CA 1
ATOM 2153 C C . ASN A 1 265 ? -14.374 1.269 -0.580 1.00 97.94 265 ASN A C 1
ATOM 2155 O O . ASN A 1 265 ? -14.138 0.059 -0.541 1.00 97.94 265 ASN A O 1
ATOM 2159 N N . LYS A 1 266 ? -15.388 1.786 -1.272 1.00 97.06 266 LYS A N 1
ATOM 2160 C CA . LYS A 1 266 ? -16.373 0.995 -2.010 1.00 97.06 266 LYS A CA 1
ATOM 2161 C C . LYS A 1 266 ? -16.503 1.503 -3.441 1.00 97.06 266 LYS A C 1
ATOM 2163 O O . LYS A 1 266 ? -16.388 2.699 -3.700 1.00 97.06 266 LYS A O 1
ATOM 2168 N N . THR A 1 267 ? -16.760 0.591 -4.367 1.00 95.31 267 THR A N 1
ATOM 2169 C CA . THR A 1 267 ? -17.242 0.922 -5.714 1.00 95.31 267 THR A CA 1
ATOM 2170 C C . THR A 1 267 ? -18.657 1.506 -5.649 1.00 95.31 267 THR A C 1
ATOM 2172 O O . THR A 1 267 ? -19.343 1.431 -4.628 1.00 95.31 267 THR A O 1
ATOM 2175 N N . SER A 1 268 ? -19.134 2.054 -6.769 1.00 93.19 268 SER A N 1
ATOM 2176 C CA . SER A 1 268 ? -20.491 2.607 -6.882 1.00 93.19 268 SER A CA 1
ATOM 2177 C C . SER A 1 268 ? -21.606 1.579 -6.663 1.00 93.19 268 SER A C 1
ATOM 2179 O O . SER A 1 268 ? -22.702 1.963 -6.269 1.00 93.19 268 SER A O 1
ATOM 2181 N N . ASP A 1 269 ? -21.343 0.291 -6.902 1.00 94.88 269 ASP A N 1
ATOM 2182 C CA . ASP A 1 269 ? -22.278 -0.808 -6.624 1.00 94.88 269 ASP A CA 1
ATOM 2183 C C . ASP A 1 269 ? -22.198 -1.336 -5.176 1.00 94.88 269 ASP A C 1
ATOM 2185 O O . ASP A 1 269 ? -22.917 -2.266 -4.816 1.00 94.88 269 ASP A O 1
ATOM 2189 N N . GLY A 1 270 ? -21.351 -0.735 -4.332 1.00 94.81 270 GLY A N 1
ATOM 2190 C CA . GLY A 1 270 ? -21.196 -1.089 -2.923 1.00 94.81 270 GLY A CA 1
ATOM 2191 C C . GLY A 1 270 ? -20.148 -2.168 -2.636 1.00 94.81 270 GLY A C 1
ATOM 2192 O O . GLY A 1 270 ? -19.934 -2.491 -1.465 1.00 94.81 270 GLY A O 1
ATOM 2193 N N . THR A 1 271 ? -19.461 -2.703 -3.651 1.00 95.25 271 THR A N 1
ATOM 2194 C CA . THR A 1 271 ? -18.382 -3.683 -3.452 1.00 95.25 271 THR A CA 1
ATOM 2195 C C . THR A 1 271 ? -17.230 -3.069 -2.656 1.00 95.25 271 THR A C 1
ATOM 2197 O O . THR A 1 271 ? -16.637 -2.069 -3.059 1.00 95.25 271 THR A O 1
ATOM 2200 N N . LEU A 1 272 ? -16.873 -3.689 -1.526 1.00 98.00 272 LEU A N 1
ATOM 2201 C CA . LEU A 1 272 ? -15.724 -3.279 -0.716 1.00 98.00 272 LEU A CA 1
ATOM 2202 C C . LEU A 1 272 ? -14.406 -3.518 -1.467 1.00 98.00 272 LEU A C 1
ATOM 2204 O O . LEU A 1 272 ? -14.060 -4.660 -1.779 1.00 98.00 272 LEU A O 1
ATOM 2208 N N . LEU A 1 273 ? -13.650 -2.441 -1.669 1.00 98.19 273 LEU A N 1
ATOM 2209 C CA . LEU A 1 273 ? -12.283 -2.441 -2.192 1.00 98.19 273 LEU A CA 1
ATOM 2210 C C . LEU A 1 273 ? -11.257 -2.600 -1.060 1.00 98.19 273 LEU A C 1
ATOM 2212 O O . LEU A 1 273 ? -10.295 -3.356 -1.174 1.00 98.19 273 LEU A O 1
ATOM 2216 N N . GLY A 1 274 ? -11.477 -1.915 0.061 1.00 98.38 274 GLY A N 1
ATOM 2217 C CA . GLY A 1 274 ? -10.580 -1.920 1.211 1.00 98.38 274 GLY A CA 1
ATOM 2218 C C . GLY A 1 274 ? -10.889 -0.767 2.153 1.00 98.38 274 GLY A C 1
ATOM 2219 O O . GLY A 1 274 ? -12.029 -0.320 2.232 1.00 98.38 274 GLY A O 1
ATOM 2220 N N . PHE A 1 275 ? -9.871 -0.277 2.845 1.00 98.56 275 PHE A N 1
ATOM 2221 C CA . PHE A 1 275 ? -9.978 0.760 3.860 1.00 98.56 275 PHE A CA 1
ATOM 2222 C C . PHE A 1 275 ? -8.917 1.827 3.638 1.00 98.56 275 PHE A C 1
ATOM 2224 O O . PHE A 1 275 ? -7.783 1.471 3.331 1.00 98.56 275 PHE A O 1
ATOM 2231 N N . SER A 1 276 ? -9.256 3.093 3.863 1.00 98.12 276 SER A N 1
ATOM 2232 C CA . SER A 1 276 ? -8.296 4.201 3.937 1.00 98.12 276 SER A CA 1
ATOM 2233 C C . SER A 1 276 ? -8.302 4.790 5.341 1.00 98.12 276 SER A C 1
ATOM 2235 O O . SER A 1 276 ? -9.360 4.974 5.944 1.00 98.12 276 SER A O 1
ATOM 2237 N N . ILE A 1 277 ? -7.123 5.128 5.854 1.00 96.31 277 ILE A N 1
ATOM 2238 C CA . ILE A 1 277 ? -7.018 5.972 7.043 1.00 96.31 277 ILE A CA 1
ATOM 2239 C C . ILE A 1 277 ? -7.560 7.378 6.720 1.00 96.31 277 ILE A C 1
ATOM 2241 O O . ILE A 1 277 ? -7.381 7.870 5.608 1.00 96.31 277 ILE A O 1
ATOM 2245 N N . ASN A 1 278 ? -8.203 8.045 7.683 1.00 94.44 278 ASN A N 1
ATOM 2246 C CA . ASN A 1 278 ? -8.677 9.437 7.602 1.00 94.44 278 ASN A CA 1
ATOM 2247 C C . ASN A 1 278 ? -7.513 10.439 7.652 1.00 94.44 278 ASN A C 1
ATOM 2249 O O . ASN A 1 278 ? -7.468 11.341 8.491 1.00 94.44 278 ASN A O 1
ATOM 2253 N N . GLN A 1 279 ? -6.512 10.210 6.813 1.00 91.44 279 GLN A N 1
ATOM 2254 C CA . GLN A 1 279 ? -5.249 10.906 6.861 1.00 91.44 279 GLN A CA 1
ATOM 2255 C C . GLN A 1 279 ? -4.497 10.734 5.535 1.00 91.44 279 GLN A C 1
ATOM 2257 O O . GLN A 1 279 ? -4.190 9.623 5.104 1.00 91.44 279 GLN A O 1
ATOM 2262 N N . GLU A 1 280 ? -4.126 11.848 4.917 1.00 94.19 280 GLU A N 1
ATOM 2263 C CA . GLU A 1 280 ? -3.354 11.864 3.677 1.00 94.19 280 GLU A CA 1
ATOM 2264 C C . GLU A 1 280 ? -1.881 12.101 3.986 1.00 94.19 280 GLU A C 1
ATOM 2266 O O . GLU A 1 280 ? -1.486 13.150 4.495 1.00 94.19 280 GLU A O 1
ATOM 2271 N N . SER A 1 281 ? -1.054 11.112 3.664 1.00 93.12 281 SER A N 1
ATOM 2272 C CA . SER A 1 281 ? 0.369 11.102 3.989 1.00 93.12 281 SER A CA 1
ATOM 2273 C C . SER A 1 281 ? 1.196 11.876 2.964 1.00 93.12 281 SER A C 1
ATOM 2275 O O . SER A 1 281 ? 1.152 11.585 1.764 1.00 93.12 281 SER A O 1
ATOM 2277 N N . VAL A 1 282 ? 2.008 12.827 3.431 1.00 93.81 282 VAL A N 1
ATOM 2278 C CA . VAL A 1 282 ? 2.848 13.653 2.552 1.00 93.81 282 VAL A CA 1
ATOM 2279 C C . VAL A 1 282 ? 3.871 12.831 1.771 1.00 93.81 282 VAL A C 1
ATOM 2281 O O . VAL A 1 282 ? 4.029 13.022 0.566 1.00 93.81 282 VAL A O 1
ATOM 2284 N N . GLU A 1 283 ? 4.539 11.879 2.422 1.00 94.50 283 GLU A N 1
ATOM 2285 C CA . GLU A 1 283 ? 5.569 11.061 1.790 1.00 94.50 283 GLU A CA 1
ATOM 2286 C C . GLU A 1 283 ? 4.981 10.112 0.748 1.00 94.50 283 GLU A C 1
ATOM 2288 O O . GLU A 1 283 ? 5.551 9.994 -0.331 1.00 94.50 283 GLU A O 1
ATOM 2293 N N . LEU A 1 284 ? 3.805 9.524 1.008 1.00 97.50 284 LEU A N 1
ATOM 2294 C CA . LEU A 1 284 ? 3.094 8.690 0.035 1.00 97.50 284 LEU A CA 1
ATOM 2295 C C . LEU A 1 284 ? 2.828 9.467 -1.255 1.00 97.50 284 LEU A C 1
ATOM 2297 O O . LEU A 1 284 ? 3.157 9.020 -2.354 1.00 97.50 284 LEU A O 1
ATOM 2301 N N . ASN A 1 285 ? 2.276 10.669 -1.115 1.00 97.94 285 ASN A N 1
ATOM 2302 C CA . ASN A 1 285 ? 1.933 11.506 -2.256 1.00 97.94 285 ASN A CA 1
ATOM 2303 C C . ASN A 1 285 ? 3.176 12.075 -2.956 1.00 97.94 285 ASN A C 1
ATOM 2305 O O . ASN A 1 285 ? 3.176 12.227 -4.179 1.00 97.94 285 ASN A O 1
ATOM 2309 N N . ALA A 1 286 ? 4.270 12.307 -2.227 1.00 97.19 286 ALA A N 1
ATOM 2310 C CA . ALA A 1 286 ? 5.562 12.636 -2.820 1.00 97.19 286 ALA A CA 1
ATOM 2311 C C . ALA A 1 286 ? 6.147 11.456 -3.622 1.00 97.19 286 ALA A C 1
ATOM 2313 O O . ALA A 1 286 ? 6.643 11.661 -4.735 1.00 97.19 286 ALA A O 1
ATOM 2314 N N . TYR A 1 287 ? 6.046 10.222 -3.111 1.00 98.44 287 TYR A N 1
ATOM 2315 C CA . TYR A 1 287 ? 6.445 9.013 -3.840 1.00 98.44 287 TYR A CA 1
ATOM 2316 C C . TYR A 1 287 ? 5.630 8.847 -5.121 1.00 98.44 287 TYR A C 1
ATOM 2318 O O . TYR A 1 287 ? 6.215 8.663 -6.184 1.00 98.44 287 TYR A O 1
ATOM 2326 N N . LEU A 1 288 ? 4.309 9.023 -5.063 1.00 98.69 288 LEU A N 1
ATOM 2327 C CA . LEU A 1 288 ? 3.435 8.951 -6.237 1.00 98.69 288 LEU A CA 1
ATOM 2328 C C . LEU A 1 288 ? 3.713 10.062 -7.259 1.00 98.69 288 LEU A C 1
ATOM 2330 O O . LEU A 1 288 ? 3.689 9.813 -8.465 1.00 98.69 288 LEU A O 1
ATOM 2334 N N . ALA A 1 289 ? 4.020 11.285 -6.812 1.00 98.50 289 ALA A N 1
ATOM 2335 C CA . ALA A 1 289 ? 4.426 12.363 -7.714 1.00 98.50 289 ALA A CA 1
ATOM 2336 C C . ALA A 1 289 ? 5.728 12.005 -8.445 1.00 98.50 289 ALA A C 1
ATOM 2338 O O . ALA A 1 289 ? 5.830 12.184 -9.665 1.00 98.50 289 ALA A O 1
ATOM 2339 N N . LYS A 1 290 ? 6.707 11.448 -7.722 1.00 98.44 290 LYS A N 1
ATOM 2340 C CA . LYS A 1 290 ? 7.967 10.972 -8.301 1.00 98.44 290 LYS A CA 1
ATOM 2341 C C . LYS A 1 290 ? 7.754 9.784 -9.239 1.00 98.44 290 LYS A C 1
ATOM 2343 O O . LYS A 1 290 ? 8.343 9.771 -10.319 1.00 98.44 290 LYS A O 1
ATOM 2348 N N . GLU A 1 291 ? 6.916 8.824 -8.862 1.00 98.75 291 GLU A N 1
ATOM 2349 C CA . GLU A 1 291 ? 6.563 7.660 -9.675 1.00 98.75 291 GLU A CA 1
ATOM 2350 C C . GLU A 1 291 ? 5.980 8.094 -11.019 1.00 98.75 291 GLU A C 1
ATOM 2352 O O . GLU A 1 291 ? 6.482 7.662 -12.053 1.00 98.75 291 GLU A O 1
ATOM 2357 N N . LYS A 1 292 ? 5.021 9.029 -11.035 1.00 98.88 292 LYS A N 1
ATOM 2358 C CA . LYS A 1 292 ? 4.479 9.597 -12.281 1.00 98.88 292 LYS A CA 1
ATOM 2359 C C . LYS A 1 292 ? 5.575 10.188 -13.169 1.00 98.88 292 LYS A C 1
ATOM 2361 O O . LYS A 1 292 ? 5.631 9.898 -14.360 1.00 98.88 292 LYS A O 1
ATOM 2366 N N . ALA A 1 293 ? 6.511 10.955 -12.606 1.00 98.81 293 ALA A N 1
ATOM 2367 C CA . ALA A 1 293 ? 7.628 11.495 -13.386 1.00 98.81 293 ALA A CA 1
ATOM 2368 C C . ALA A 1 293 ? 8.536 10.395 -13.969 1.00 98.81 293 ALA A C 1
ATOM 2370 O O . ALA A 1 293 ? 9.073 10.552 -15.066 1.00 98.81 293 ALA A O 1
ATOM 2371 N N . LEU A 1 294 ? 8.728 9.285 -13.254 1.00 98.88 294 LEU A N 1
ATOM 2372 C CA . LEU A 1 294 ? 9.509 8.144 -13.733 1.00 98.88 294 LEU A CA 1
ATOM 2373 C C . LEU A 1 294 ? 8.759 7.356 -14.810 1.00 98.88 294 LEU A C 1
ATOM 2375 O O . LEU A 1 294 ? 9.345 7.065 -15.850 1.00 98.88 294 LEU A O 1
ATOM 2379 N N . LEU A 1 295 ? 7.462 7.104 -14.625 1.00 98.94 295 LEU A N 1
ATOM 2380 C CA . LEU A 1 295 ? 6.596 6.515 -15.648 1.00 98.94 295 LEU A CA 1
ATOM 2381 C C . LEU A 1 295 ? 6.595 7.361 -16.926 1.00 98.94 295 LEU A C 1
ATOM 2383 O O . LEU A 1 295 ? 6.680 6.809 -18.018 1.00 98.94 295 LEU A O 1
ATOM 2387 N N . ALA A 1 296 ? 6.610 8.693 -16.812 1.00 98.88 296 ALA A N 1
ATOM 2388 C CA . ALA A 1 296 ? 6.752 9.580 -17.964 1.00 98.88 296 ALA A CA 1
ATOM 2389 C C . ALA A 1 296 ? 8.079 9.368 -18.718 1.00 98.88 296 ALA A C 1
ATOM 2391 O O . ALA A 1 296 ? 8.099 9.322 -19.950 1.00 98.88 296 ALA A O 1
ATOM 2392 N N . LYS A 1 297 ? 9.196 9.208 -17.993 1.00 98.81 297 LYS A N 1
ATOM 2393 C CA . LYS A 1 297 ? 10.503 8.908 -18.603 1.00 98.81 297 LYS A CA 1
ATOM 2394 C C . LYS A 1 297 ? 10.507 7.546 -19.293 1.00 98.81 297 LYS A C 1
ATOM 2396 O O . LYS A 1 297 ? 10.977 7.454 -20.423 1.00 98.81 297 LYS A O 1
ATOM 2401 N N . MET A 1 298 ? 9.963 6.517 -18.644 1.00 98.88 298 MET A N 1
ATOM 2402 C CA . MET A 1 298 ? 9.847 5.173 -19.217 1.00 98.88 298 MET A CA 1
ATOM 2403 C C . MET A 1 298 ? 8.971 5.179 -20.472 1.00 98.88 298 MET A C 1
ATOM 2405 O O . MET A 1 298 ? 9.382 4.662 -21.502 1.00 98.88 298 MET A O 1
ATOM 2409 N N . ALA A 1 299 ? 7.817 5.849 -20.433 1.00 98.88 299 ALA A N 1
ATOM 2410 C CA . ALA A 1 299 ? 6.944 6.012 -21.592 1.00 98.88 299 ALA A CA 1
ATOM 2411 C C . ALA A 1 299 ? 7.669 6.690 -22.766 1.00 98.88 299 ALA A C 1
ATOM 2413 O O . ALA A 1 299 ? 7.526 6.260 -23.906 1.00 98.88 299 ALA A O 1
ATOM 2414 N N . LYS A 1 300 ? 8.500 7.709 -22.499 1.00 98.56 300 LYS A N 1
ATOM 2415 C CA . LYS A 1 300 ? 9.322 8.351 -23.535 1.00 98.56 300 LYS A CA 1
ATOM 2416 C C . LYS A 1 300 ? 10.357 7.393 -24.138 1.00 98.56 300 LYS A C 1
ATOM 2418 O O . LYS A 1 300 ? 10.543 7.428 -25.346 1.00 98.56 300 LYS A O 1
ATOM 2423 N N . LEU A 1 301 ? 11.007 6.550 -23.329 1.00 98.25 301 LEU A N 1
ATOM 2424 C CA . LEU A 1 301 ? 11.945 5.525 -23.821 1.00 98.25 301 LEU A CA 1
ATOM 2425 C C . LEU A 1 301 ? 11.267 4.444 -24.672 1.00 98.25 301 LEU A C 1
ATOM 2427 O O . LEU A 1 301 ? 11.927 3.790 -25.471 1.00 98.25 301 LEU A O 1
ATOM 2431 N N . LEU A 1 302 ? 9.970 4.230 -24.463 1.00 98.69 302 LEU A N 1
ATOM 2432 C CA . LEU A 1 302 ? 9.159 3.251 -25.181 1.00 98.69 302 LEU A CA 1
ATOM 2433 C C . LEU A 1 302 ? 8.415 3.851 -26.384 1.00 98.69 302 LEU A C 1
ATOM 2435 O O . LEU A 1 302 ? 7.503 3.212 -26.899 1.00 98.69 302 LEU A O 1
ATOM 2439 N N . ASP A 1 303 ? 8.768 5.068 -26.807 1.00 98.50 303 ASP A N 1
ATOM 2440 C CA . ASP A 1 303 ? 8.115 5.795 -27.902 1.00 98.50 303 ASP A CA 1
ATOM 2441 C C . ASP A 1 303 ? 6.598 5.997 -27.695 1.00 98.50 303 ASP A C 1
ATOM 2443 O O . ASP A 1 303 ? 5.800 5.979 -28.632 1.00 98.50 303 ASP A O 1
ATOM 2447 N N . LEU A 1 304 ? 6.187 6.260 -26.446 1.00 98.69 304 LEU A N 1
ATOM 2448 C CA . LEU A 1 304 ? 4.806 6.562 -26.044 1.00 98.69 304 LEU A CA 1
ATOM 2449 C C . LEU A 1 304 ? 4.651 8.041 -25.618 1.00 98.69 304 LEU A C 1
ATOM 2451 O O . LEU A 1 304 ? 4.376 8.332 -24.448 1.00 98.69 304 LEU A O 1
ATOM 2455 N N . PRO A 1 305 ? 4.804 9.023 -26.531 1.00 98.31 305 PRO A N 1
ATOM 2456 C CA . PRO A 1 305 ? 4.893 10.444 -26.177 1.00 98.31 305 PRO A CA 1
ATOM 2457 C C . PRO A 1 305 ? 3.616 11.013 -25.541 1.00 98.31 305 PRO A C 1
ATOM 2459 O O . PRO A 1 305 ? 3.701 11.905 -24.697 1.00 98.31 305 PRO A O 1
ATOM 2462 N N . LYS A 1 306 ? 2.434 10.497 -25.907 1.00 98.62 306 LYS A N 1
ATOM 2463 C CA . LYS A 1 306 ? 1.159 10.917 -25.302 1.00 98.62 306 LYS A CA 1
ATOM 2464 C C . LYS A 1 306 ? 1.087 10.508 -23.827 1.00 98.62 306 LYS A C 1
ATOM 2466 O O . LYS A 1 306 ? 0.874 11.364 -22.974 1.00 98.62 306 LYS A O 1
ATOM 2471 N N . VAL A 1 3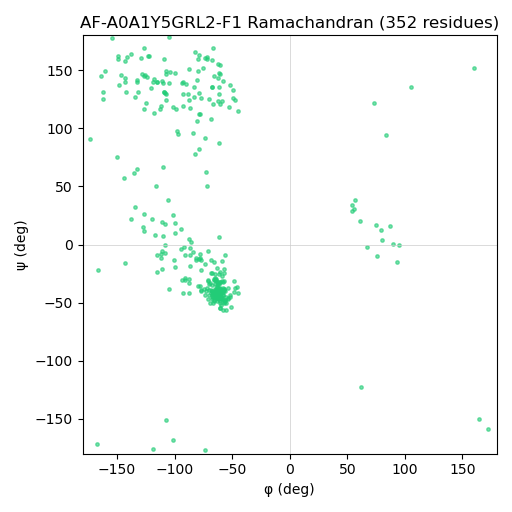07 ? 1.369 9.236 -23.541 1.00 98.69 307 VAL A N 1
ATOM 2472 C CA . VAL A 1 307 ? 1.408 8.680 -22.178 1.00 98.69 307 VAL A CA 1
ATOM 2473 C C . VAL A 1 307 ? 2.467 9.395 -21.335 1.00 98.69 307 VAL A C 1
ATOM 2475 O O . VAL A 1 307 ? 2.219 9.759 -20.188 1.00 98.69 307 VAL A O 1
ATOM 2478 N N . ALA A 1 308 ? 3.638 9.673 -21.920 1.00 98.81 308 ALA A N 1
ATOM 2479 C CA . ALA A 1 308 ? 4.695 10.423 -21.250 1.00 98.81 308 ALA A CA 1
ATOM 2480 C C . ALA A 1 308 ? 4.243 11.833 -20.835 1.00 98.81 308 ALA A C 1
ATOM 2482 O O . ALA A 1 308 ? 4.517 12.274 -19.718 1.00 98.81 308 ALA A O 1
ATOM 2483 N N . LYS A 1 309 ? 3.538 12.540 -21.727 1.00 98.81 309 LYS A N 1
ATOM 2484 C CA . LYS A 1 309 ? 3.015 13.883 -21.459 1.00 98.81 309 LYS A CA 1
ATOM 2485 C C . LYS A 1 309 ? 1.972 13.873 -20.339 1.00 98.81 309 LYS A C 1
ATOM 2487 O O . LYS A 1 309 ? 2.062 14.720 -19.454 1.00 98.81 309 LYS A O 1
ATOM 2492 N N . GLU A 1 310 ? 1.034 12.929 -20.367 1.00 98.69 310 GLU A N 1
ATOM 2493 C CA . GLU A 1 310 ? -0.020 12.787 -19.350 1.00 98.69 310 GLU A CA 1
ATOM 2494 C C . GLU A 1 310 ? 0.584 12.564 -17.956 1.00 98.69 310 GLU A C 1
ATOM 2496 O O . GLU A 1 310 ? 0.351 13.360 -17.046 1.00 98.69 310 GLU A O 1
ATOM 2501 N N . TYR A 1 311 ? 1.481 11.582 -17.808 1.00 98.81 311 TYR A N 1
ATOM 2502 C CA . TYR A 1 311 ? 2.143 11.331 -16.526 1.00 98.81 311 TYR A CA 1
ATOM 2503 C C . TYR A 1 311 ? 2.963 12.524 -16.020 1.00 98.81 311 TYR A C 1
ATOM 2505 O O . TYR A 1 311 ? 2.988 12.794 -14.818 1.00 98.81 311 TYR A O 1
ATOM 2513 N N . LEU A 1 312 ? 3.635 13.261 -16.911 1.00 98.56 312 LEU A N 1
ATOM 2514 C CA . LEU A 1 312 ? 4.413 14.434 -16.513 1.00 98.56 312 LEU A CA 1
ATOM 2515 C C . LEU A 1 312 ? 3.511 15.570 -16.003 1.00 98.56 312 LEU A C 1
ATOM 2517 O O . LEU A 1 312 ? 3.844 16.218 -15.009 1.00 98.56 312 LEU A O 1
ATOM 2521 N N . GLN A 1 313 ? 2.363 15.788 -16.649 1.00 98.69 313 GLN A N 1
ATOM 2522 C CA . GLN A 1 313 ? 1.363 16.762 -16.208 1.00 98.69 313 GLN A CA 1
ATOM 2523 C C . GLN A 1 313 ? 0.767 16.372 -14.852 1.00 98.69 313 GLN A C 1
ATOM 2525 O O . GLN A 1 313 ? 0.700 17.206 -13.946 1.00 98.69 313 GLN A O 1
ATOM 2530 N N . ASP A 1 314 ? 0.412 15.099 -14.676 1.00 98.31 314 ASP A N 1
ATOM 2531 C CA . ASP A 1 314 ? -0.157 14.598 -13.425 1.00 98.31 314 ASP A CA 1
ATOM 2532 C C . ASP A 1 314 ? 0.851 14.610 -12.273 1.00 98.31 314 ASP A C 1
ATOM 2534 O O . ASP A 1 314 ? 0.478 14.864 -11.125 1.00 98.31 314 ASP A O 1
ATOM 2538 N N . SER A 1 315 ? 2.131 14.360 -12.566 1.00 98.44 315 SER A N 1
ATOM 2539 C CA . SER A 1 315 ? 3.228 14.501 -11.606 1.00 98.44 315 SER A CA 1
ATOM 2540 C C . SER A 1 315 ? 3.327 15.941 -11.101 1.00 98.44 315 SER A C 1
ATOM 2542 O O . SER A 1 315 ? 3.311 16.174 -9.892 1.00 98.44 315 SER A O 1
ATOM 2544 N N . ALA A 1 316 ? 3.359 16.915 -12.018 1.00 97.62 316 ALA A N 1
ATOM 2545 C CA . ALA A 1 316 ? 3.438 18.331 -11.669 1.00 97.62 316 ALA A CA 1
ATOM 2546 C C . ALA A 1 316 ? 2.206 18.795 -10.876 1.00 97.62 316 ALA A C 1
ATOM 2548 O O . ALA A 1 316 ? 2.346 19.482 -9.864 1.00 97.62 316 ALA A O 1
ATOM 2549 N N . LYS A 1 317 ? 1.003 18.373 -11.288 1.00 97.75 317 LYS A N 1
ATOM 2550 C CA . LYS A 1 317 ? -0.249 18.677 -10.583 1.00 97.75 317 LYS A CA 1
ATOM 2551 C C . LYS A 1 317 ? -0.236 18.139 -9.150 1.00 97.75 317 LYS A C 1
ATOM 2553 O O . LYS A 1 317 ? -0.575 18.875 -8.224 1.00 97.75 317 LYS A O 1
ATOM 2558 N N . LEU A 1 318 ? 0.184 16.886 -8.957 1.00 96.31 318 LEU A N 1
ATOM 2559 C CA . LEU A 1 318 ? 0.272 16.283 -7.627 1.00 96.31 318 LEU A CA 1
ATOM 2560 C C . LEU A 1 318 ? 1.341 16.967 -6.765 1.00 96.31 318 LEU A C 1
ATOM 2562 O O . LEU A 1 318 ? 1.082 17.254 -5.603 1.00 96.31 318 LEU A O 1
ATOM 2566 N N . ALA A 1 319 ? 2.503 17.308 -7.328 1.00 94.88 319 ALA A N 1
ATOM 2567 C CA . ALA A 1 319 ? 3.548 18.032 -6.603 1.00 94.88 319 ALA A CA 1
ATOM 2568 C C . ALA A 1 319 ? 3.070 19.410 -6.108 1.00 94.88 319 ALA A C 1
ATOM 2570 O O . ALA A 1 319 ? 3.329 19.785 -4.964 1.00 94.88 319 ALA A O 1
ATOM 2571 N N . VAL A 1 320 ? 2.320 20.150 -6.935 1.00 93.75 320 VAL A N 1
ATOM 2572 C CA . VAL A 1 320 ? 1.684 21.413 -6.522 1.00 93.75 320 VAL A CA 1
ATOM 2573 C C . VAL A 1 320 ? 0.706 21.175 -5.374 1.00 93.75 320 VAL A C 1
ATOM 2575 O O . VAL A 1 320 ? 0.760 21.897 -4.380 1.00 93.75 320 VAL A O 1
ATOM 2578 N N . ARG A 1 321 ? -0.147 20.150 -5.477 1.00 92.44 321 ARG A N 1
ATOM 2579 C CA . ARG A 1 321 ? -1.116 19.802 -4.429 1.00 92.44 321 ARG A CA 1
ATOM 2580 C C . ARG A 1 321 ? -0.428 19.440 -3.112 1.00 92.44 321 ARG A C 1
ATOM 2582 O O . ARG A 1 321 ? -0.810 19.966 -2.074 1.00 92.44 321 ARG A O 1
ATOM 2589 N N . VAL A 1 322 ? 0.617 18.613 -3.162 1.00 91.12 322 VAL A N 1
ATOM 2590 C CA . VAL A 1 322 ? 1.440 18.249 -2.000 1.00 91.12 322 VAL A CA 1
ATOM 2591 C C . VAL A 1 322 ? 2.007 19.503 -1.333 1.00 91.12 322 VAL A C 1
ATOM 2593 O O . VAL A 1 322 ? 1.844 19.691 -0.129 1.00 91.12 322 VAL A O 1
ATOM 2596 N N . ASN A 1 323 ? 2.598 20.415 -2.105 1.00 87.69 323 ASN A N 1
ATOM 2597 C CA . ASN A 1 323 ? 3.134 21.653 -1.543 1.00 87.69 323 ASN A CA 1
ATOM 2598 C C . ASN A 1 323 ? 2.036 22.527 -0.919 1.00 87.69 323 ASN A C 1
ATOM 2600 O O . ASN A 1 323 ? 2.219 23.033 0.183 1.00 87.69 323 ASN A O 1
ATOM 2604 N N . GLN A 1 324 ? 0.886 22.672 -1.579 1.00 89.38 324 GLN A N 1
ATOM 2605 C CA . GLN A 1 324 ? -0.239 23.465 -1.072 1.00 89.38 324 GLN A CA 1
ATOM 2606 C C . GLN A 1 324 ? -0.835 22.909 0.228 1.00 89.38 324 GLN A C 1
ATOM 2608 O O . GLN A 1 324 ? -1.227 23.691 1.090 1.00 89.38 324 GLN A O 1
ATOM 2613 N N . CYS A 1 325 ? -0.923 21.585 0.360 1.00 86.62 325 CYS A N 1
ATOM 2614 C CA . CYS A 1 325 ? -1.576 20.930 1.493 1.00 86.62 325 CYS A CA 1
ATOM 2615 C C . CYS A 1 325 ? -0.645 20.701 2.689 1.00 86.62 325 CYS A C 1
ATOM 2617 O O . CYS A 1 325 ? -1.108 20.757 3.824 1.00 86.62 325 CYS A O 1
ATOM 2619 N N . PHE A 1 326 ? 0.648 20.452 2.454 1.00 85.38 326 PHE A N 1
ATOM 2620 C CA . PHE A 1 326 ? 1.570 20.001 3.505 1.00 85.38 326 PHE A CA 1
ATOM 2621 C C . PHE A 1 326 ? 2.692 20.996 3.840 1.00 85.38 326 PHE A C 1
ATOM 2623 O O . PHE A 1 326 ? 3.412 20.785 4.817 1.00 85.38 326 PHE A O 1
ATOM 2630 N N . SER A 1 327 ? 2.863 22.079 3.069 1.00 73.81 327 SER A N 1
ATOM 2631 C CA . SER A 1 327 ? 3.875 23.102 3.380 1.00 73.81 327 SER A CA 1
ATOM 2632 C C . SER A 1 327 ? 3.311 24.148 4.342 1.00 73.81 327 SER A C 1
ATOM 2634 O O . SER A 1 327 ? 2.383 24.883 4.004 1.00 73.81 327 SER A O 1
ATOM 2636 N N . MET A 1 328 ? 3.895 24.264 5.537 1.00 57.00 328 MET A N 1
ATOM 2637 C CA . MET A 1 328 ? 3.603 25.370 6.454 1.00 57.00 328 MET A CA 1
ATOM 2638 C C . MET A 1 328 ? 4.374 26.638 6.054 1.00 57.00 328 MET A C 1
ATOM 2640 O O . MET A 1 328 ? 5.489 26.570 5.542 1.00 57.00 328 MET A O 1
ATOM 2644 N N . LYS A 1 329 ? 3.806 27.821 6.336 1.00 53.28 329 LYS A N 1
ATOM 2645 C CA . LYS A 1 329 ? 4.480 29.126 6.145 1.00 53.28 329 LYS A CA 1
ATOM 2646 C C . LYS A 1 329 ? 5.616 29.392 7.150 1.00 53.28 329 LYS A C 1
ATOM 2648 O O . LYS A 1 329 ? 6.313 30.393 7.015 1.00 53.28 329 LYS A O 1
ATOM 2653 N N . THR A 1 330 ? 5.811 28.524 8.141 1.00 46.56 330 THR A N 1
ATOM 2654 C CA . THR A 1 330 ? 6.913 28.576 9.110 1.00 46.56 330 THR A CA 1
ATOM 2655 C C . THR A 1 330 ? 7.922 27.458 8.819 1.00 46.56 330 THR A C 1
ATOM 2657 O O . THR A 1 330 ? 7.522 26.302 8.665 1.00 46.56 330 THR A O 1
ATOM 2660 N N . PRO A 1 331 ? 9.227 27.764 8.721 1.00 44.97 331 PRO A N 1
ATOM 2661 C CA . PRO A 1 331 ? 10.212 26.819 8.218 1.00 44.97 331 PRO A CA 1
ATOM 2662 C C . PRO A 1 331 ? 10.679 25.896 9.346 1.00 44.97 331 PRO A C 1
ATOM 2664 O O . PRO A 1 331 ? 11.569 26.271 10.099 1.00 44.97 331 PRO A O 1
ATOM 2667 N N . ALA A 1 332 ? 10.090 24.704 9.475 1.00 40.84 332 ALA A N 1
ATOM 2668 C CA . ALA A 1 332 ? 10.773 23.580 10.136 1.00 40.84 332 ALA A CA 1
ATOM 2669 C C . ALA A 1 332 ? 10.128 22.199 9.926 1.00 40.84 332 ALA A C 1
ATOM 2671 O O . ALA A 1 332 ? 10.834 21.209 10.087 1.00 40.84 332 ALA A O 1
ATOM 2672 N N . PHE A 1 333 ? 8.837 22.083 9.579 1.00 43.69 333 PHE A N 1
ATOM 2673 C CA . PHE A 1 333 ? 8.174 20.770 9.557 1.00 43.69 333 PHE A CA 1
ATOM 2674 C C . PHE A 1 333 ? 7.167 20.607 8.416 1.00 43.69 333 PHE A C 1
ATOM 2676 O O . PHE A 1 333 ? 6.402 21.516 8.101 1.00 43.69 333 PHE A O 1
ATOM 2683 N N . ILE A 1 334 ? 7.175 19.413 7.818 1.00 50.38 334 ILE A N 1
ATOM 2684 C CA . ILE A 1 334 ? 6.175 18.941 6.859 1.00 50.38 334 ILE A CA 1
ATOM 2685 C C . ILE A 1 334 ? 5.250 18.000 7.633 1.00 50.38 334 ILE A C 1
ATOM 2687 O O . ILE A 1 334 ? 5.713 17.005 8.191 1.00 50.38 334 ILE A O 1
ATOM 2691 N N . MET A 1 335 ? 3.965 18.346 7.710 1.00 53.59 335 MET A N 1
ATOM 2692 C CA . MET A 1 335 ? 2.963 17.570 8.445 1.00 53.59 335 MET A CA 1
ATOM 2693 C C . MET A 1 335 ? 2.050 16.788 7.503 1.00 53.59 335 MET A C 1
ATOM 2695 O O . MET A 1 335 ? 2.173 16.840 6.283 1.00 53.59 335 MET A O 1
ATOM 2699 N N . ILE A 1 336 ? 1.145 16.041 8.115 1.00 53.84 336 ILE A N 1
ATOM 2700 C CA . ILE A 1 336 ? 0.137 15.201 7.493 1.00 53.84 336 ILE A CA 1
ATOM 2701 C C . ILE A 1 336 ? -1.208 15.928 7.600 1.00 53.84 336 ILE A C 1
ATOM 2703 O O . ILE A 1 336 ? -1.423 16.668 8.559 1.00 53.84 336 ILE A O 1
ATOM 2707 N N . ALA A 1 337 ? -2.099 15.743 6.628 1.00 54.78 337 ALA A N 1
ATOM 2708 C CA . ALA A 1 337 ? -3.392 16.417 6.584 1.00 54.78 337 ALA A CA 1
ATOM 2709 C C . ALA A 1 337 ? -4.522 15.422 6.877 1.00 54.78 337 ALA A C 1
ATOM 2711 O O . ALA A 1 337 ? -4.598 14.358 6.265 1.00 54.78 337 ALA A O 1
ATOM 2712 N N . ASN A 1 338 ? -5.424 15.793 7.787 1.00 53.28 338 ASN A N 1
ATOM 2713 C CA . ASN A 1 338 ? -6.680 15.072 8.018 1.00 53.28 338 ASN A CA 1
ATOM 2714 C C . ASN A 1 338 ? -7.763 15.602 7.069 1.00 53.28 338 ASN A C 1
ATOM 2716 O O . ASN A 1 338 ? -7.765 16.798 6.756 1.00 53.28 338 ASN A O 1
ATOM 2720 N N . PHE A 1 339 ? -8.749 14.775 6.687 1.00 37.03 339 PHE A N 1
ATOM 2721 C CA . PHE A 1 339 ? -9.805 15.208 5.754 1.00 37.03 339 PHE A CA 1
ATOM 2722 C C . PHE A 1 339 ? -10.572 16.452 6.243 1.00 37.03 339 PHE A C 1
ATOM 2724 O O . PHE A 1 339 ? -10.961 17.296 5.438 1.00 37.03 339 PHE A O 1
ATOM 2731 N N . GLN A 1 340 ? -10.722 16.630 7.563 1.00 39.78 340 GLN A N 1
ATOM 2732 C CA . GLN A 1 340 ? -11.391 17.798 8.154 1.00 39.78 340 GLN A CA 1
ATOM 2733 C C . GLN A 1 340 ? -10.541 19.084 8.170 1.00 39.78 340 GLN A C 1
ATOM 2735 O O . GLN A 1 340 ? -11.103 20.177 8.220 1.00 39.78 340 GLN A O 1
ATOM 2740 N N . GLN A 1 341 ? -9.206 19.006 8.101 1.00 40.69 341 GLN A N 1
ATOM 2741 C CA . GLN A 1 341 ? -8.354 20.208 8.093 1.00 40.69 341 GLN A CA 1
ATOM 2742 C C . GLN A 1 341 ? -8.289 20.894 6.720 1.00 40.69 341 GLN A C 1
ATOM 2744 O O . GLN A 1 341 ? -7.894 22.055 6.641 1.00 40.69 341 GLN A O 1
ATOM 2749 N N . MET A 1 342 ? -8.758 20.239 5.653 1.00 36.28 342 MET A N 1
ATOM 2750 C CA . MET A 1 342 ? -8.873 20.845 4.320 1.00 36.28 342 MET A CA 1
ATOM 2751 C C . MET A 1 342 ? -10.188 21.610 4.085 1.00 36.28 342 MET A C 1
ATOM 2753 O O . MET A 1 342 ? -10.332 22.246 3.043 1.00 36.28 342 MET A O 1
ATOM 2757 N N . ILE A 1 343 ? -11.119 21.610 5.053 1.00 30.41 343 ILE A N 1
ATOM 2758 C CA . ILE A 1 343 ? -12.381 22.377 5.017 1.00 30.41 343 ILE A CA 1
ATOM 2759 C C . ILE A 1 343 ? -12.404 23.418 6.148 1.00 30.41 343 ILE A C 1
ATOM 2761 O O . ILE A 1 343 ? -13.355 23.519 6.921 1.00 30.41 343 ILE A O 1
ATOM 2765 N N . ARG A 1 344 ? -11.348 24.226 6.274 1.00 24.11 344 ARG A N 1
ATOM 2766 C CA . ARG A 1 344 ? -11.479 25.531 6.934 1.00 24.11 344 ARG A CA 1
ATOM 2767 C C . ARG A 1 344 ? -11.301 26.621 5.882 1.00 24.11 344 ARG A C 1
ATOM 2769 O O . ARG A 1 344 ? -10.235 26.676 5.268 1.00 24.11 344 ARG A O 1
ATOM 2776 N N . PRO A 1 345 ? -12.305 27.490 5.652 1.00 24.89 345 PRO A N 1
ATOM 2777 C CA . PRO A 1 345 ? -12.050 28.714 4.918 1.00 24.89 345 PRO A CA 1
ATOM 2778 C C . PRO A 1 345 ? -10.960 29.480 5.665 1.00 24.89 345 PRO A C 1
ATOM 2780 O O . PRO A 1 345 ? -10.926 29.495 6.899 1.00 24.89 345 PRO A O 1
ATOM 2783 N N . ILE A 1 346 ? -10.052 30.082 4.902 1.00 33.34 346 ILE A N 1
ATOM 2784 C CA . ILE A 1 346 ? -9.054 31.020 5.401 1.00 33.34 346 ILE A CA 1
ATOM 2785 C C . ILE A 1 346 ? -9.824 32.203 5.996 1.00 33.34 346 ILE A C 1
ATOM 2787 O O . ILE A 1 346 ? -10.095 33.180 5.310 1.00 33.34 346 ILE A O 1
ATOM 2791 N N . ASN A 1 347 ? -10.202 32.107 7.267 1.00 24.25 347 ASN A N 1
ATOM 2792 C CA . ASN A 1 347 ? -10.544 33.263 8.070 1.00 24.25 347 ASN A CA 1
ATOM 2793 C C . ASN A 1 347 ? -9.308 33.608 8.887 1.00 24.25 347 ASN A C 1
ATOM 2795 O O . ASN A 1 347 ? -8.999 33.018 9.919 1.00 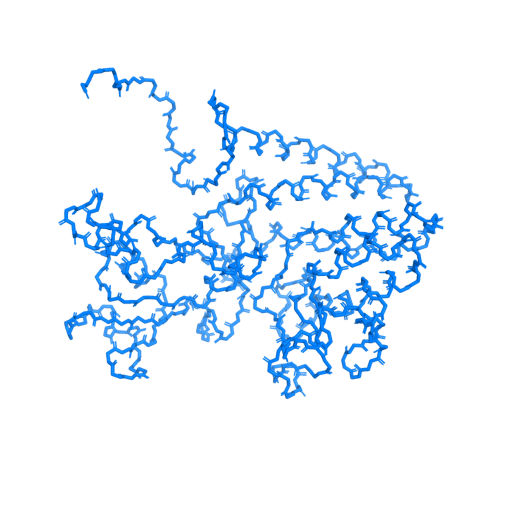24.25 347 ASN A O 1
ATOM 2799 N N . THR A 1 348 ? -8.580 34.579 8.353 1.00 34.69 348 THR A N 1
ATOM 2800 C CA . THR A 1 348 ? -7.767 35.504 9.126 1.00 34.69 348 THR A CA 1
ATOM 2801 C C . THR A 1 348 ? -8.567 36.006 10.325 1.00 34.69 348 THR A C 1
ATOM 2803 O O . THR A 1 348 ? -9.568 36.688 10.125 1.00 34.69 348 THR A O 1
ATOM 2806 N N . ALA A 1 349 ? -8.134 35.674 11.540 1.00 28.83 349 ALA A N 1
ATOM 2807 C CA . ALA A 1 349 ? -7.963 36.598 12.663 1.00 28.83 349 ALA A CA 1
ATOM 2808 C C . ALA A 1 349 ? -7.928 35.848 14.004 1.00 28.83 349 ALA A C 1
ATOM 2810 O O . ALA A 1 349 ? -8.604 34.843 14.198 1.00 28.83 349 ALA A O 1
ATOM 2811 N N . VAL A 1 350 ? -7.221 36.480 14.943 1.00 27.77 350 VAL A N 1
ATOM 2812 C CA . VAL A 1 350 ? -7.278 36.294 16.399 1.00 27.77 350 VAL A CA 1
ATOM 2813 C C . VAL A 1 350 ? -6.431 35.135 16.936 1.00 27.77 350 VAL A C 1
ATOM 2815 O O . VAL A 1 350 ? -6.854 33.989 16.989 1.00 27.77 350 VAL A O 1
ATOM 2818 N N . LEU A 1 351 ? -5.207 35.461 17.360 1.00 25.52 351 LEU A N 1
ATOM 2819 C CA . LEU A 1 351 ? -4.883 35.618 18.786 1.00 25.52 351 LEU A CA 1
ATOM 2820 C C . LEU A 1 351 ? -3.446 36.150 18.917 1.00 25.52 351 LEU A C 1
ATOM 2822 O O . LEU A 1 351 ? -2.471 35.406 18.953 1.00 25.52 351 LEU A O 1
ATOM 2826 N N . ALA A 1 352 ? -3.346 37.478 18.952 1.00 26.78 352 ALA A N 1
ATOM 2827 C CA . ALA A 1 352 ? -2.313 38.161 19.712 1.00 26.78 352 ALA A CA 1
ATOM 2828 C C . ALA A 1 352 ? -2.882 38.415 21.117 1.00 26.78 352 ALA A C 1
ATOM 2830 O O . ALA A 1 352 ? -4.035 38.839 21.218 1.00 26.78 352 ALA A O 1
ATOM 2831 N N . ASN A 1 353 ? -2.048 38.206 22.141 1.00 27.19 353 ASN A N 1
ATOM 2832 C CA . ASN A 1 353 ? -2.294 38.395 23.582 1.00 27.19 353 ASN A CA 1
ATOM 2833 C C . ASN A 1 353 ? -3.219 37.307 24.171 1.00 27.19 353 ASN A C 1
ATOM 2835 O O . ASN A 1 353 ? -4.331 37.120 23.690 1.00 27.19 353 ASN A O 1
ATOM 2839 N N . TYR A 1 354 ? -2.846 36.518 25.177 1.00 33.22 354 TYR A N 1
ATOM 2840 C CA . TYR A 1 354 ? -1.974 36.719 26.338 1.00 33.22 354 TYR A CA 1
ATOM 2841 C C . TYR A 1 354 ? -1.095 35.493 26.603 1.00 33.22 354 TYR A C 1
ATOM 2843 O O . TYR A 1 354 ? -1.524 34.383 26.211 1.00 33.22 354 TYR A O 1
#

Mean predicted aligned error: 6.25 Å